Protein AF-0000000075406406 (afdb_homodimer)

Solvent-accessible surface area (backbone atoms only — not comparable to full-atom values): 13829 Å² total; per-residue (Å²): 134,84,78,75,77,76,77,76,77,74,75,74,74,76,72,73,69,65,69,69,81,56,80,65,72,59,46,71,68,60,50,51,50,39,24,74,71,51,33,40,34,39,40,37,30,26,48,95,87,34,67,65,28,59,56,27,42,64,43,52,52,47,49,46,69,74,33,80,69,44,43,75,36,48,38,48,58,82,82,41,51,69,60,30,58,77,68,70,52,88,56,62,33,26,35,39,26,27,54,18,83,42,75,61,25,37,37,27,61,61,49,50,50,68,30,55,55,47,52,77,104,134,82,79,76,76,76,75,76,76,75,75,74,74,76,74,71,68,66,70,68,81,56,80,67,73,57,46,70,68,61,51,50,50,40,24,74,70,53,34,41,34,38,38,37,29,25,47,97,87,35,66,64,27,58,54,28,43,63,41,51,51,48,50,46,70,75,33,81,69,44,42,76,36,49,39,48,57,83,81,40,51,71,60,30,58,76,68,70,53,88,56,61,33,26,36,40,26,25,54,18,84,42,74,60,25,37,37,28,61,61,49,49,50,67,30,54,55,47,51,76,105

Organism: Magnetospirillum gryphiswaldense (strain DSM 6361 / JCM 21280 / NBRC 15271 / MSR-1) (NCBI:txid431944)

InterPro domains:
  IPR013766 Thioredoxin domain [PF00085] (26-120)
  IPR013766 Thioredoxin domain [PS51352] (17-121)
  IPR017937 Thioredoxin, conserved site [PS00194] (42-60)
  IPR036249 Thioredoxin-like superfamily [SSF52833] (27-118)

Structure (mmCIF, N/CA/C/O backbone):
data_AF-0000000075406406-model_v1
#
loop_
_entity.id
_entity.type
_entity.pdbx_description
1 polymer 'Thioredoxin (H-type,TRX-H)'
#
loop_
_atom_site.group_PDB
_atom_site.id
_atom_site.type_symbol
_atom_site.label_atom_id
_atom_site.label_alt_id
_atom_site.label_comp_id
_atom_site.label_asym_id
_atom_site.label_entity_id
_atom_site.label_seq_id
_atom_site.pdbx_PDB_ins_code
_atom_site.Cartn_x
_atom_site.Cartn_y
_atom_site.Cartn_z
_atom_site.occupancy
_atom_site.B_iso_or_equiv
_atom_site.auth_seq_id
_atom_site.auth_comp_id
_atom_site.auth_asym_id
_atom_site.auth_atom_id
_atom_site.pdbx_PDB_model_num
ATOM 1 N N . MET A 1 1 ? -24.688 57.469 54.844 1 39.84 1 MET A N 1
ATOM 2 C CA . MET A 1 1 ? -25.203 56.5 53.906 1 39.84 1 MET A CA 1
ATOM 3 C C . MET A 1 1 ? -24.328 56.375 52.656 1 39.84 1 MET A C 1
ATOM 5 O O . MET A 1 1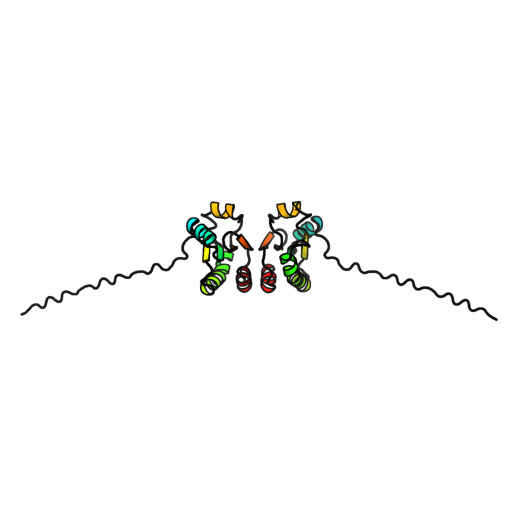 ? -24.438 57.188 51.75 1 39.84 1 MET A O 1
ATOM 9 N N . ASN A 1 2 ? -22.984 56.156 52.906 1 50.88 2 ASN A N 1
ATOM 10 C CA . ASN A 1 2 ? -21.938 55.969 51.906 1 50.88 2 ASN A CA 1
ATOM 11 C C . ASN A 1 2 ? -22.266 54.812 50.969 1 50.88 2 ASN A C 1
ATOM 13 O O . ASN A 1 2 ? -22.438 53.656 51.406 1 50.88 2 ASN A O 1
ATOM 17 N N . LYS A 1 3 ? -23 55.094 49.875 1 51.56 3 LYS A N 1
ATOM 18 C CA . LYS A 1 3 ? -23.266 54.188 48.75 1 51.56 3 LYS A CA 1
ATOM 19 C C . LYS A 1 3 ? -21.953 53.625 48.188 1 51.56 3 LYS A C 1
ATOM 21 O O . LYS A 1 3 ? -21.125 54.375 47.688 1 51.56 3 LYS A O 1
ATOM 26 N N . ILE A 1 4 ? -21.391 52.562 48.812 1 52.88 4 ILE A N 1
ATOM 27 C CA . ILE A 1 4 ? -20.344 51.75 48.219 1 52.88 4 ILE A CA 1
ATOM 28 C C . ILE A 1 4 ? -20.797 51.188 46.875 1 52.88 4 ILE A C 1
ATOM 30 O O . ILE A 1 4 ? -21.797 50.469 46.812 1 52.88 4 ILE A O 1
ATOM 34 N N . LEU A 1 5 ? -20.734 52 45.812 1 48.25 5 LEU A N 1
ATOM 35 C CA . LEU A 1 5 ? -20.938 51.5 44.469 1 48.25 5 LEU A CA 1
ATOM 36 C C . LEU A 1 5 ? -20 50.312 44.188 1 48.25 5 LEU A C 1
ATOM 38 O O . LEU A 1 5 ? -18.766 50.469 44.25 1 48.25 5 LEU A O 1
ATOM 42 N N . ILE A 1 6 ? -20.391 49.094 44.594 1 49.84 6 ILE A N 1
ATOM 43 C CA . ILE A 1 6 ? -19.719 47.844 44.219 1 49.84 6 ILE A CA 1
ATOM 44 C C . ILE A 1 6 ? -19.656 47.719 42.688 1 49.84 6 ILE A C 1
ATOM 46 O O . ILE A 1 6 ? -20.688 47.656 42.031 1 49.84 6 ILE A O 1
ATOM 50 N N . ALA A 1 7 ? -18.703 48.438 42 1 51.97 7 ALA A N 1
ATOM 51 C CA . ALA A 1 7 ? -18.484 48.188 40.594 1 51.97 7 ALA A CA 1
ATOM 52 C C . ALA A 1 7 ? -18.141 46.688 40.375 1 51.97 7 ALA A C 1
ATOM 54 O O . ALA A 1 7 ? -17.203 46.188 40.969 1 51.97 7 ALA A O 1
ATOM 55 N N . ALA A 1 8 ? -19.172 45.812 40.219 1 49.44 8 ALA A N 1
ATOM 56 C CA . ALA A 1 8 ? -18.969 44.438 39.781 1 49.44 8 ALA A CA 1
ATOM 57 C C . ALA A 1 8 ? -18.156 44.375 38.5 1 49.44 8 ALA A C 1
ATOM 59 O O . ALA A 1 8 ? -18.562 44.906 37.469 1 49.44 8 ALA A O 1
ATOM 60 N N . ALA A 1 9 ? -16.797 44.469 38.594 1 51.56 9 ALA A N 1
ATOM 61 C CA . ALA A 1 9 ? -15.953 44.156 37.438 1 51.56 9 ALA A CA 1
ATOM 62 C C . ALA A 1 9 ? -16.312 42.812 36.844 1 51.56 9 ALA A C 1
ATOM 64 O O . ALA A 1 9 ? -16.297 41.812 37.531 1 51.56 9 ALA A O 1
ATOM 65 N N . THR A 1 10 ? -17.266 42.781 35.844 1 52.34 10 THR A N 1
ATOM 66 C CA . THR A 1 10 ? -17.5 41.594 35.062 1 52.34 10 THR A CA 1
ATOM 67 C C . THR A 1 10 ? -16.203 41.094 34.406 1 52.34 10 THR A C 1
ATOM 69 O O . THR A 1 10 ? -15.531 41.844 33.688 1 52.34 10 THR A O 1
ATOM 72 N N . CYS A 1 11 ? -15.383 40.406 35.125 1 50.84 11 CYS A N 1
ATOM 73 C CA . CYS A 1 11 ? -14.266 39.688 34.5 1 50.84 11 CYS A CA 1
ATOM 74 C C . CYS A 1 11 ? -14.719 38.969 33.25 1 50.84 11 CYS A C 1
ATOM 76 O O . CYS A 1 11 ? -15.523 38.031 33.344 1 50.84 11 CYS A O 1
ATOM 78 N N . ALA A 1 12 ? -14.969 39.719 32.125 1 48.94 12 ALA A N 1
ATOM 79 C CA . ALA A 1 12 ? -15.156 39 30.875 1 48.94 12 ALA A CA 1
ATOM 80 C C . ALA A 1 12 ? -14.086 37.938 30.672 1 48.94 12 ALA A C 1
ATOM 82 O O . ALA A 1 12 ? -12.891 38.25 30.625 1 48.94 12 ALA A O 1
ATOM 83 N N . GLY A 1 13 ? -14.211 36.75 31.328 1 46.28 13 GLY A N 1
ATOM 84 C CA . GLY A 1 13 ? -13.359 35.625 31 1 46.28 13 GLY A CA 1
ATOM 85 C C . GLY A 1 13 ? -13.133 35.469 29.5 1 46.28 13 GLY A C 1
ATOM 86 O O . GLY A 1 13 ? -14.086 35.344 28.734 1 46.28 13 GLY A O 1
ATOM 87 N N . LEU A 1 14 ? -12.156 36.156 28.969 1 48.62 14 LEU A N 1
ATOM 88 C CA . LEU A 1 14 ? -11.734 35.781 27.609 1 48.62 14 LEU A CA 1
ATOM 89 C C . LEU A 1 14 ? -11.461 34.312 27.5 1 48.62 14 LEU A C 1
ATOM 91 O O . LEU A 1 14 ? -10.531 33.781 28.125 1 48.62 14 LEU A O 1
ATOM 95 N N . VAL A 1 15 ? -12.484 33.5 27.375 1 45.75 15 VAL A N 1
ATOM 96 C CA . VAL A 1 15 ? -12.266 32.125 26.938 1 45.75 15 VAL A CA 1
ATOM 97 C C . VAL A 1 15 ? -11.367 32.094 25.703 1 45.75 15 VAL A C 1
ATOM 99 O O . VAL A 1 15 ? -11.75 32.594 24.641 1 45.75 15 VAL A O 1
ATOM 102 N N . PHE A 1 16 ? -10.133 32.312 25.859 1 42.66 16 PHE A N 1
ATOM 103 C CA . PHE A 1 16 ? -9.25 31.906 24.781 1 42.66 16 PHE A CA 1
ATOM 104 C C . PHE A 1 16 ? -9.594 30.5 24.297 1 42.66 16 PHE A C 1
ATOM 106 O O . PHE A 1 16 ? -9.383 29.516 25.031 1 42.66 16 PHE A O 1
ATOM 113 N N . SER A 1 17 ? -10.695 30.281 23.688 1 39.72 17 SER A N 1
ATOM 114 C CA . SER A 1 17 ? -10.805 29 23 1 39.72 17 SER A CA 1
ATOM 115 C C . SER A 1 17 ? -9.484 28.594 22.359 1 39.72 17 SER A C 1
ATOM 117 O O . SER A 1 17 ? -9.008 29.25 21.422 1 39.72 17 SER A O 1
ATOM 119 N N . LEU A 1 18 ? -8.539 28.172 23.047 1 44.59 18 LEU A N 1
ATOM 120 C CA . LEU A 1 18 ? -7.484 27.484 22.312 1 44.59 18 LEU A CA 1
ATOM 121 C C . LEU A 1 18 ? -8.039 26.781 21.078 1 44.59 18 LEU A C 1
ATOM 123 O O . LEU A 1 18 ? -9.016 26.031 21.172 1 44.59 18 LEU A O 1
ATOM 127 N N . PRO A 1 19 ? -7.898 27.375 19.969 1 41.88 19 PRO A N 1
ATOM 128 C CA . PRO A 1 19 ? -8.352 26.609 18.797 1 41.88 19 PRO A CA 1
ATOM 129 C C . PRO A 1 19 ? -8.086 25.109 18.953 1 41.88 19 PRO A C 1
ATOM 131 O O . PRO A 1 19 ? -7.012 24.703 19.422 1 41.88 19 PRO A O 1
ATOM 134 N N . ALA A 1 20 ? -8.922 24.344 19.469 1 41.56 20 ALA A N 1
ATOM 135 C CA . ALA A 1 20 ? -8.758 22.906 19.281 1 41.56 20 ALA A CA 1
ATOM 136 C C . ALA A 1 20 ? -7.844 22.625 18.094 1 41.56 20 ALA A C 1
ATOM 138 O O . ALA A 1 20 ? -7.988 23.219 17.031 1 41.56 20 ALA A O 1
ATOM 139 N N . LEU A 1 21 ? -6.574 22.516 18.234 1 41.38 21 LEU A N 1
ATOM 140 C CA . LEU A 1 21 ? -5.645 22.172 17.172 1 41.38 21 LEU A CA 1
ATOM 141 C C . LEU A 1 21 ? -6.328 21.297 16.125 1 41.38 21 LEU A C 1
ATOM 143 O O . LEU A 1 21 ? -6.492 20.094 16.312 1 41.38 21 LEU A O 1
ATOM 147 N N . ALA A 1 22 ? -7.473 21.641 15.609 1 43.94 22 ALA A N 1
ATOM 148 C CA . ALA A 1 22 ? -8.102 21.016 14.445 1 43.94 22 ALA A CA 1
ATOM 149 C C . ALA A 1 22 ? -7.055 20.422 13.516 1 43.94 22 ALA A C 1
ATOM 151 O O . ALA A 1 22 ? -5.922 20.891 13.453 1 43.94 22 ALA A O 1
ATOM 152 N N . ALA A 1 23 ? -6.988 19.141 13.352 1 51.81 23 ALA A N 1
ATOM 153 C CA . ALA A 1 23 ? -6.176 18.547 12.289 1 51.81 23 ALA A CA 1
ATOM 154 C C . ALA A 1 23 ? -6.004 19.516 11.125 1 51.81 23 ALA A C 1
ATOM 156 O O . ALA A 1 23 ? -6.98 20.094 10.641 1 51.81 23 ALA A O 1
ATOM 157 N N . GLU A 1 24 ? -5.125 20.547 11.305 1 56.97 24 GLU A N 1
ATOM 158 C CA . GLU A 1 24 ? -4.863 21.5 10.234 1 56.97 24 GLU A CA 1
ATOM 159 C C . GLU A 1 24 ? -5.059 20.859 8.867 1 56.97 24 GLU A C 1
ATOM 161 O O . GLU A 1 24 ? -4.594 19.75 8.625 1 56.97 24 GLU A O 1
ATOM 166 N N . ALA A 1 25 ? -6.07 21.328 8.07 1 68.25 25 ALA A N 1
ATOM 167 C CA . ALA A 1 25 ? -6.316 20.984 6.676 1 68.25 25 ALA A CA 1
ATOM 168 C C . ALA A 1 25 ? -5.012 20.922 5.887 1 68.25 25 ALA A C 1
ATOM 170 O O . ALA A 1 25 ? -4.086 21.703 6.145 1 68.25 25 ALA A O 1
ATOM 171 N N . PHE A 1 26 ? -4.848 20.016 5.168 1 84.56 26 PHE A N 1
ATOM 172 C CA . PHE A 1 26 ? -3.701 19.875 4.277 1 84.56 26 PHE A CA 1
ATOM 173 C C . PHE A 1 26 ? -3.543 21.109 3.402 1 84.56 26 PHE A C 1
ATOM 175 O O . PHE A 1 26 ? -4.504 21.562 2.771 1 84.56 26 PHE A O 1
ATOM 182 N N . THR A 1 27 ? -2.377 21.719 3.441 1 89.56 27 THR A N 1
ATOM 183 C CA . THR A 1 27 ? -2.021 22.719 2.436 1 89.56 27 THR A CA 1
ATOM 184 C C . THR A 1 27 ? -0.781 22.281 1.66 1 89.56 27 THR A C 1
ATOM 186 O O . THR A 1 27 ? 0.168 21.75 2.242 1 89.56 27 THR A O 1
ATOM 189 N N . LYS A 1 28 ? -0.861 22.578 0.433 1 92.25 28 LYS A N 1
ATOM 190 C CA . LYS A 1 28 ? 0.263 22.234 -0.433 1 92.25 28 LYS A CA 1
ATOM 191 C C . LYS A 1 28 ? 1.542 22.922 0.025 1 92.25 28 LYS A C 1
ATOM 193 O O . LYS A 1 28 ? 2.627 22.344 -0.032 1 92.25 28 LYS A O 1
ATOM 198 N N . ALA A 1 29 ? 1.428 24.141 0.457 1 93.38 29 ALA A N 1
ATOM 199 C CA . ALA A 1 29 ? 2.582 24.906 0.915 1 93.38 29 ALA A CA 1
ATOM 200 C C . ALA A 1 29 ? 3.244 24.234 2.117 1 93.38 29 ALA A C 1
ATOM 202 O O . ALA A 1 29 ? 4.469 24.125 2.174 1 93.38 29 ALA A O 1
ATOM 203 N N . ALA A 1 30 ? 2.434 23.828 3.1 1 94.81 30 ALA A N 1
ATOM 204 C CA . ALA A 1 30 ? 2.971 23.172 4.285 1 94.81 30 ALA A CA 1
ATOM 205 C C . ALA A 1 30 ? 3.635 21.844 3.922 1 94.81 30 ALA A C 1
ATOM 207 O O . ALA A 1 30 ? 4.688 21.5 4.469 1 94.81 30 ALA A O 1
ATOM 208 N N . PHE A 1 31 ? 3.053 21.156 3.037 1 96.69 31 PHE A N 1
ATOM 209 C CA . PHE A 1 31 ? 3.596 19.891 2.568 1 96.69 31 PHE A CA 1
ATOM 210 C C . PHE A 1 31 ? 4.941 20.094 1.881 1 96.69 31 PHE A C 1
ATOM 212 O O . PHE A 1 31 ? 5.918 19.422 2.201 1 96.69 31 PHE A O 1
ATOM 219 N N . MET A 1 32 ? 4.996 21 1.019 1 96.06 32 MET A N 1
ATOM 220 C CA . MET A 1 32 ? 6.23 21.312 0.295 1 96.06 32 MET A CA 1
ATOM 221 C C . MET A 1 32 ? 7.328 21.75 1.255 1 96.06 32 MET A C 1
ATOM 223 O O . MET A 1 32 ? 8.492 21.375 1.089 1 96.06 32 MET A O 1
ATOM 227 N N . GLN A 1 33 ? 6.992 22.547 2.16 1 97.12 33 GLN A N 1
ATOM 228 C CA . GLN A 1 33 ? 7.965 23 3.152 1 97.12 33 GLN A CA 1
ATOM 229 C C . GLN A 1 33 ? 8.531 21.812 3.941 1 97.12 33 GLN A C 1
ATOM 231 O O . GLN A 1 33 ? 9.734 21.766 4.207 1 97.12 33 GLN A O 1
ATOM 236 N N . ALA A 1 34 ? 7.621 20.953 4.348 1 97.38 34 ALA A N 1
ATOM 237 C CA . ALA A 1 34 ? 8.062 19.766 5.078 1 97.38 34 ALA A CA 1
ATOM 238 C C . ALA A 1 34 ? 9.008 18.922 4.234 1 97.38 34 ALA A C 1
ATOM 240 O O . ALA A 1 34 ? 10.008 18.391 4.738 1 97.38 34 ALA A O 1
ATOM 241 N N . GLN A 1 35 ? 8.664 18.766 2.971 1 97.69 35 GLN A N 1
ATOM 242 C CA . GLN A 1 35 ? 9.531 18.016 2.066 1 97.69 35 GLN A CA 1
ATOM 243 C C . GLN A 1 35 ? 10.906 18.656 1.956 1 97.69 35 GLN A C 1
ATOM 245 O O . GLN A 1 35 ? 11.93 17.969 2.033 1 97.69 35 GLN A O 1
ATOM 250 N N . GLU A 1 36 ? 10.938 19.938 1.785 1 97.81 36 GLU A N 1
ATOM 251 C CA . GLU A 1 36 ? 12.18 20.672 1.636 1 97.81 36 GLU A CA 1
ATOM 252 C C . GLU A 1 36 ? 13.039 20.578 2.893 1 97.81 36 GLU A C 1
ATOM 254 O O . GLU A 1 36 ? 14.273 20.547 2.809 1 97.81 36 GLU A O 1
ATOM 259 N N . ALA A 1 37 ? 12.406 20.5 3.98 1 97.94 37 ALA A N 1
ATOM 260 C CA . ALA A 1 37 ? 13.102 20.406 5.258 1 97.94 37 ALA A CA 1
ATOM 261 C C . ALA A 1 37 ? 13.641 18.984 5.488 1 97.94 37 ALA A C 1
ATOM 263 O O . ALA A 1 37 ? 14.359 18.75 6.461 1 97.94 37 ALA A O 1
ATOM 264 N N . GLY A 1 38 ? 13.242 18.016 4.672 1 97.81 38 GLY A N 1
ATOM 265 C CA . GLY A 1 38 ? 13.695 16.656 4.832 1 97.81 38 GLY A CA 1
ATOM 266 C C . GLY A 1 38 ? 12.93 15.891 5.902 1 97.81 38 GLY A C 1
ATOM 267 O O . GLY A 1 38 ? 13.414 14.883 6.422 1 97.81 38 GLY A O 1
ATOM 268 N N . SER A 1 39 ? 11.727 16.312 6.199 1 97.75 39 SER A N 1
ATOM 269 C CA . SER A 1 39 ? 10.953 15.734 7.297 1 97.75 39 SER A CA 1
ATOM 270 C C . SER A 1 39 ? 10.43 14.352 6.938 1 97.75 39 SER A C 1
ATOM 272 O O . SER A 1 39 ? 10.297 14.016 5.758 1 97.75 39 SER A O 1
ATOM 274 N N . LYS A 1 40 ? 10.25 13.57 8.016 1 98.12 40 LYS A N 1
ATOM 275 C CA . LYS A 1 40 ? 9.406 12.391 7.859 1 98.12 40 LYS A CA 1
ATOM 276 C C . LYS A 1 40 ? 7.93 12.773 7.805 1 98.12 40 LYS A C 1
ATOM 278 O O . LYS A 1 40 ? 7.43 13.469 8.695 1 98.12 40 LYS A O 1
ATOM 283 N N . ILE A 1 41 ? 7.258 12.312 6.703 1 98.19 41 ILE A N 1
ATOM 284 C CA . ILE A 1 41 ? 5.895 12.766 6.449 1 98.19 41 ILE A CA 1
ATOM 285 C C . ILE A 1 41 ? 4.973 11.562 6.273 1 98.19 41 ILE A C 1
ATOM 287 O O . ILE A 1 41 ? 5.332 10.586 5.609 1 98.19 41 ILE A O 1
ATOM 291 N N . LEU A 1 42 ? 3.871 11.578 6.875 1 98.25 42 LEU A N 1
ATOM 292 C CA . LEU A 1 42 ? 2.766 10.664 6.605 1 98.25 42 LEU A CA 1
ATOM 293 C C . LEU A 1 42 ? 1.562 11.414 6.047 1 98.25 42 LEU A C 1
ATOM 295 O O . LEU A 1 42 ? 1.043 12.328 6.691 1 98.25 42 LEU A O 1
ATOM 299 N N . LEU A 1 43 ? 1.172 11.023 4.816 1 98.19 43 LEU A N 1
ATOM 300 C CA . LEU A 1 43 ? -0.059 11.539 4.227 1 98.19 43 LEU A CA 1
ATOM 301 C C . LEU A 1 43 ? -1.203 10.547 4.406 1 98.19 43 LEU A C 1
ATOM 303 O O . LEU A 1 43 ? -1.057 9.359 4.098 1 98.19 43 LEU A O 1
ATOM 307 N N . HIS A 1 44 ? -2.258 11 4.91 1 98.25 44 HIS A N 1
ATOM 308 C CA . HIS A 1 44 ? -3.488 10.227 5.047 1 98.25 44 HIS A CA 1
ATOM 309 C C . HIS A 1 44 ? -4.586 10.781 4.145 1 98.25 44 HIS A C 1
ATOM 311 O O . HIS A 1 44 ? -5.172 11.828 4.441 1 98.25 44 HIS A O 1
ATOM 317 N N . VAL A 1 45 ? -4.852 10.094 3.033 1 98.25 45 VAL A N 1
ATOM 318 C CA . VAL A 1 45 ? -5.957 10.477 2.154 1 98.25 45 VAL A CA 1
ATOM 319 C C . VAL A 1 45 ? -7.273 9.969 2.734 1 98.25 45 VAL A C 1
ATOM 321 O O . VAL A 1 45 ? -7.484 8.758 2.861 1 98.25 45 VAL A O 1
ATOM 324 N N . HIS A 1 46 ? -8.164 10.898 3.029 1 96.75 46 HIS A N 1
ATOM 325 C CA . HIS A 1 46 ? -9.352 10.555 3.799 1 96.75 46 HIS A CA 1
ATOM 326 C C . HIS A 1 46 ? -10.578 11.289 3.27 1 96.75 46 HIS A C 1
ATOM 328 O O . HIS A 1 46 ? -10.453 12.227 2.477 1 96.75 46 HIS A O 1
ATOM 334 N N . ALA A 1 47 ? -11.68 10.734 3.668 1 96.81 47 ALA A N 1
ATOM 335 C CA . ALA A 1 47 ? -12.969 11.367 3.445 1 96.81 47 ALA A CA 1
ATOM 336 C C . ALA A 1 47 ? -13.914 11.125 4.617 1 96.81 47 ALA A C 1
ATOM 338 O O . ALA A 1 47 ? -13.852 10.078 5.27 1 96.81 47 ALA A O 1
ATOM 339 N N . PRO A 1 48 ? -14.828 12.117 4.918 1 94.94 48 PRO A N 1
ATOM 340 C CA . PRO A 1 48 ? -15.727 11.953 6.062 1 94.94 48 PRO A CA 1
ATOM 341 C C . PRO A 1 48 ? -16.688 10.773 5.898 1 94.94 48 PRO A C 1
ATOM 343 O O . PRO A 1 48 ? -17.125 10.195 6.891 1 94.94 48 PRO A O 1
ATOM 346 N N . TRP A 1 49 ? -16.984 10.344 4.727 1 96.56 49 TRP A N 1
ATOM 347 C CA . TRP A 1 49 ? -17.984 9.32 4.457 1 96.56 49 TRP A CA 1
ATOM 348 C C . TRP A 1 49 ? -17.344 7.953 4.27 1 96.56 49 TRP A C 1
ATOM 350 O O . TRP A 1 49 ? -18.016 6.984 3.902 1 96.56 49 TRP A O 1
ATOM 360 N N . CYS A 1 50 ? -16.156 7.875 4.52 1 96.94 50 CYS A N 1
ATOM 361 C CA . CYS A 1 50 ? -15.422 6.648 4.219 1 96.94 50 CYS A CA 1
ATOM 362 C C . CYS A 1 50 ? -15.211 5.816 5.477 1 96.94 50 CYS A C 1
ATOM 364 O O . CYS A 1 50 ? -14.398 6.172 6.332 1 96.94 50 CYS A O 1
ATOM 366 N N . PRO A 1 51 ? -15.789 4.695 5.66 1 97.56 51 PRO A N 1
ATOM 367 C CA . PRO A 1 51 ? -15.672 3.881 6.871 1 97.56 51 PRO A CA 1
ATOM 368 C C . PRO A 1 51 ? -14.25 3.367 7.098 1 97.56 51 PRO A C 1
ATOM 370 O O . PRO A 1 51 ? -13.781 3.316 8.234 1 97.56 51 PRO A O 1
ATOM 373 N N . THR A 1 52 ? -13.609 2.938 5.973 1 97.62 52 THR A N 1
ATOM 374 C CA . THR A 1 52 ? -12.227 2.473 6.09 1 97.62 52 THR A CA 1
ATOM 375 C C . THR A 1 52 ? -11.32 3.598 6.57 1 97.62 52 THR A C 1
ATOM 377 O O . THR A 1 52 ? -10.398 3.367 7.363 1 97.62 52 THR A O 1
ATOM 380 N N . CYS A 1 53 ? -11.461 4.785 6.109 1 97.88 53 CYS A N 1
ATOM 381 C CA . CYS A 1 53 ? -10.711 5.941 6.586 1 97.88 53 CYS A CA 1
ATOM 382 C C . CYS A 1 53 ? -10.883 6.121 8.086 1 97.88 53 CYS A C 1
ATOM 384 O O . CYS A 1 53 ? -9.906 6.359 8.805 1 97.88 53 CYS A O 1
ATOM 386 N N . LYS A 1 54 ? -12.133 6.027 8.445 1 97.56 54 LYS A N 1
ATOM 387 C CA . LYS A 1 54 ? -12.438 6.168 9.859 1 97.56 54 LYS A CA 1
ATOM 388 C C . LYS A 1 54 ? -11.703 5.117 10.688 1 97.56 54 LYS A C 1
ATOM 390 O O . LYS A 1 54 ? -11.203 5.41 11.781 1 97.56 54 LYS A O 1
ATOM 395 N N . ALA A 1 55 ? -11.641 3.941 10.195 1 97.69 55 ALA A N 1
ATOM 396 C CA . ALA A 1 55 ? -10.969 2.84 10.883 1 97.69 55 ALA A CA 1
ATOM 397 C C . ALA A 1 55 ? -9.461 3.066 10.938 1 97.69 55 ALA A C 1
ATOM 399 O O . ALA A 1 55 ? -8.781 2.58 11.844 1 97.69 55 ALA A O 1
ATOM 400 N N . GLN A 1 56 ? -8.898 3.768 10.008 1 98 56 GLN A N 1
ATOM 401 C CA . GLN A 1 56 ? -7.469 4.043 9.945 1 98 56 GLN A CA 1
ATOM 402 C C . GLN A 1 56 ? -7.078 5.133 10.938 1 98 56 GLN A C 1
ATOM 404 O O . GLN A 1 56 ? -5.953 5.145 11.445 1 98 56 GLN A O 1
ATOM 409 N N . GLU A 1 57 ? -7.941 5.98 11.242 1 97 57 GLU A N 1
ATOM 410 C CA . GLU A 1 57 ? -7.617 7.242 11.906 1 97 57 GLU A CA 1
ATOM 411 C C . GLU A 1 57 ? -7.035 7 13.297 1 97 57 GLU A C 1
ATOM 413 O O . GLU A 1 57 ? -6.051 7.641 13.68 1 97 57 GLU A O 1
ATOM 418 N N . PRO A 1 58 ? -7.598 6.094 14.117 1 97.44 58 PRO A N 1
ATOM 419 C CA . PRO A 1 58 ? -6.98 5.875 15.43 1 97.44 58 PRO A CA 1
ATOM 420 C C . PRO A 1 58 ? -5.512 5.473 15.328 1 97.44 58 PRO A C 1
ATOM 422 O O . PRO A 1 58 ? -4.688 5.926 16.125 1 97.44 58 PRO A O 1
ATOM 425 N N . GLY A 1 59 ? -5.191 4.625 14.398 1 97.12 59 GLY A N 1
ATOM 426 C CA . GLY A 1 59 ? -3.805 4.246 14.188 1 97.12 59 GLY A CA 1
ATOM 427 C C . GLY A 1 59 ? -2.934 5.402 13.742 1 97.12 59 GLY A C 1
ATOM 428 O O . GLY A 1 59 ? -1.806 5.555 14.219 1 97.12 59 GLY A O 1
ATOM 429 N N . VAL A 1 60 ? -3.449 6.215 12.883 1 97.25 60 VAL A N 1
ATOM 430 C CA . VAL A 1 60 ? -2.729 7.387 12.391 1 97.25 60 VAL A CA 1
ATOM 431 C C . VAL A 1 60 ? -2.475 8.359 13.547 1 97.25 60 VAL A C 1
ATOM 433 O O . VAL A 1 60 ? -1.361 8.859 13.703 1 97.25 60 VAL A O 1
ATOM 436 N N . ALA A 1 61 ? -3.516 8.539 14.32 1 96.12 61 ALA A N 1
ATOM 437 C CA . ALA A 1 61 ? -3.41 9.438 15.461 1 96.12 61 ALA A CA 1
ATOM 438 C C . ALA A 1 61 ? -2.367 8.938 16.453 1 96.12 61 ALA A C 1
ATOM 440 O O . ALA A 1 61 ? -1.61 9.727 17.031 1 96.12 61 ALA A O 1
ATOM 441 N N . MET A 1 62 ? -2.369 7.699 16.641 1 96.69 62 MET A N 1
ATOM 442 C CA . MET A 1 62 ? -1.396 7.102 17.547 1 96.69 62 MET A CA 1
ATOM 443 C C . MET A 1 62 ? 0.027 7.316 17.047 1 96.69 62 MET A C 1
ATOM 445 O O . MET A 1 62 ? 0.921 7.652 17.828 1 96.69 62 MET A O 1
ATOM 449 N N . LEU A 1 63 ? 0.245 7.109 15.773 1 96.5 63 LEU A N 1
ATOM 450 C CA . LEU A 1 63 ? 1.562 7.34 15.188 1 96.5 63 LEU A CA 1
ATOM 451 C C . LEU A 1 63 ? 1.995 8.789 15.375 1 96.5 63 LEU A C 1
ATOM 453 O O . LEU A 1 63 ? 3.15 9.055 15.703 1 96.5 63 LEU A O 1
ATOM 457 N N . GLU A 1 64 ? 1.093 9.633 15.109 1 94.75 64 GLU A N 1
ATOM 458 C CA . GLU A 1 64 ? 1.352 11.062 15.25 1 94.75 64 GLU A CA 1
ATOM 459 C C . GLU A 1 64 ? 1.743 11.414 16.688 1 94.75 64 GLU A C 1
ATOM 461 O O . GLU A 1 64 ? 2.682 12.18 16.906 1 94.75 64 GLU A O 1
ATOM 466 N N . ARG A 1 65 ? 1.079 10.852 17.578 1 95 65 ARG A N 1
ATOM 467 C CA . ARG A 1 65 ? 1.335 11.109 19 1 95 65 ARG A CA 1
ATOM 468 C C . ARG A 1 65 ? 2.674 10.516 19.422 1 95 65 ARG A C 1
ATOM 470 O O . ARG A 1 65 ? 3.43 11.148 20.172 1 95 65 ARG A O 1
ATOM 477 N N . ASP A 1 66 ? 2.982 9.414 18.938 1 94.88 66 ASP A N 1
ATOM 478 C CA . ASP A 1 66 ? 4.125 8.641 19.406 1 94.88 66 ASP A CA 1
ATOM 479 C C . ASP A 1 66 ? 5.422 9.125 18.766 1 94.88 66 ASP A C 1
ATOM 481 O O . ASP A 1 66 ? 6.508 8.875 19.297 1 94.88 66 ASP A O 1
ATOM 485 N N . ASP A 1 67 ? 5.383 9.711 17.625 1 95 67 ASP A N 1
ATOM 486 C CA . ASP A 1 67 ? 6.562 10.211 16.906 1 95 67 ASP A CA 1
ATOM 487 C C . ASP A 1 67 ? 6.434 11.703 16.625 1 95 67 ASP A C 1
ATOM 489 O O . ASP A 1 67 ? 5.961 12.094 15.547 1 95 67 ASP A O 1
ATOM 493 N N . PRO A 1 68 ? 6.965 12.5 17.453 1 92.25 68 PRO A N 1
ATOM 494 C CA . PRO A 1 68 ? 6.836 13.953 17.281 1 92.25 68 PRO A CA 1
ATOM 495 C C . PRO A 1 68 ? 7.539 14.461 16.031 1 92.25 68 PRO A C 1
ATOM 497 O O . PRO A 1 68 ? 7.273 15.578 15.578 1 92.25 68 PRO A O 1
ATOM 500 N N . MET A 1 69 ? 8.398 13.695 15.461 1 94.94 69 MET A N 1
ATOM 501 C CA . MET A 1 69 ? 9.125 14.117 14.266 1 94.94 69 MET A CA 1
ATOM 502 C C . MET A 1 69 ? 8.344 13.766 13 1 94.94 69 MET A C 1
ATOM 504 O O . MET A 1 69 ? 8.68 14.211 11.906 1 94.94 69 MET A O 1
ATOM 508 N N . LEU A 1 70 ? 7.391 13.031 13.188 1 96.88 70 LEU A N 1
ATOM 509 C CA . LEU A 1 70 ? 6.531 12.656 12.07 1 96.88 70 LEU A CA 1
ATOM 510 C C . LEU A 1 70 ? 5.5 13.75 11.789 1 96.88 70 LEU A C 1
ATOM 512 O O . LEU A 1 70 ? 4.699 14.086 12.664 1 96.88 70 LEU A O 1
ATOM 516 N N . LYS A 1 71 ? 5.535 14.281 10.633 1 96.81 71 LYS A N 1
ATOM 517 C CA . LYS A 1 71 ? 4.508 15.227 10.203 1 96.81 71 LYS A CA 1
ATOM 518 C C . LYS A 1 71 ? 3.357 14.5 9.508 1 96.81 71 LYS A C 1
ATOM 520 O O . LYS A 1 71 ? 3.562 13.836 8.492 1 96.81 71 LYS A O 1
ATOM 525 N N . VAL A 1 72 ? 2.227 14.695 10.062 1 97.25 72 VAL A N 1
ATOM 526 C CA . VAL A 1 72 ? 1.062 14.016 9.516 1 97.25 72 VAL A CA 1
ATOM 527 C C . VAL A 1 72 ? 0.146 15.023 8.828 1 97.25 72 VAL A C 1
ATOM 529 O O . VAL A 1 72 ? -0.193 16.062 9.406 1 97.25 72 VAL A O 1
ATOM 532 N N . PHE A 1 73 ? -0.179 14.727 7.578 1 97.12 73 PHE A N 1
ATOM 533 C CA . PHE A 1 73 ? -1.137 15.516 6.816 1 97.12 73 PHE A CA 1
ATOM 534 C C . PHE A 1 73 ? -2.352 14.68 6.434 1 97.12 73 PHE A C 1
ATOM 536 O O . PHE A 1 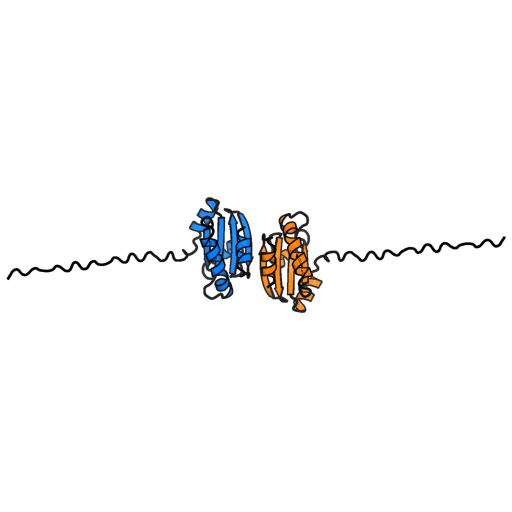73 ? -2.215 13.516 6.059 1 97.12 73 PHE A O 1
ATOM 543 N N . ARG A 1 74 ? -3.461 15.25 6.57 1 96.5 74 ARG A N 1
ATOM 544 C CA . ARG A 1 74 ? -4.703 14.641 6.105 1 96.5 74 ARG A CA 1
ATOM 545 C C . ARG A 1 74 ? -5.211 15.336 4.84 1 96.5 74 ARG A C 1
ATOM 547 O O . ARG A 1 74 ? -5.535 16.516 4.863 1 96.5 74 ARG A O 1
ATOM 554 N N . VAL A 1 75 ? -5.25 14.594 3.801 1 97 75 VAL A N 1
ATOM 555 C CA . VAL A 1 75 ? -5.676 15.102 2.5 1 97 75 VAL A CA 1
ATOM 556 C C . VAL A 1 75 ? -7.121 14.695 2.234 1 97 75 VAL A C 1
ATOM 558 O O . VAL A 1 75 ? -7.477 13.516 2.348 1 97 75 VAL A O 1
ATOM 561 N N . ASP A 1 76 ? -7.926 15.672 1.829 1 96.25 76 ASP A N 1
ATOM 562 C CA . ASP A 1 76 ? -9.328 15.383 1.561 1 96.25 76 ASP A CA 1
ATOM 563 C C . ASP A 1 76 ? -9.516 14.812 0.157 1 96.25 76 ASP A C 1
ATOM 565 O O . ASP A 1 76 ? -9.141 15.438 -0.832 1 96.25 76 ASP A O 1
ATOM 569 N N . PHE A 1 77 ? -10.086 13.672 0.138 1 97.38 77 PHE A N 1
ATOM 570 C CA . PHE A 1 77 ? -10.242 12.938 -1.111 1 97.38 77 PHE A CA 1
ATOM 571 C C . PHE A 1 77 ? -11.172 13.68 -2.062 1 97.38 77 PHE A C 1
ATOM 573 O O . PHE A 1 77 ? -11 13.617 -3.283 1 97.38 77 PHE A O 1
ATOM 580 N N . ASP A 1 78 ? -12.094 14.445 -1.584 1 96.62 78 ASP A N 1
ATOM 581 C CA . ASP A 1 78 ? -13.148 15.031 -2.402 1 96.62 78 ASP A CA 1
ATOM 582 C C . ASP A 1 78 ? -12.727 16.406 -2.939 1 96.62 78 ASP A C 1
ATOM 584 O O . ASP A 1 78 ? -13.008 16.734 -4.09 1 96.62 78 ASP A O 1
ATOM 588 N N . SER A 1 79 ? -12.016 17.156 -2.236 1 95.38 79 SER A N 1
ATOM 589 C CA . SER A 1 79 ? -11.852 18.562 -2.58 1 95.38 79 SER A CA 1
ATOM 590 C C . SER A 1 79 ? -10.43 18.859 -3.049 1 95.38 79 SER A C 1
ATOM 592 O O . SER A 1 79 ? -10.156 19.922 -3.598 1 95.38 79 SER A O 1
ATOM 594 N N . GLN A 1 80 ? -9.508 17.922 -2.82 1 95.38 80 GLN A N 1
ATOM 595 C CA . GLN A 1 80 ? -8.117 18.203 -3.168 1 95.38 80 GLN A CA 1
ATOM 596 C C . GLN A 1 80 ? -7.641 17.266 -4.277 1 95.38 80 GLN A C 1
ATOM 598 O O . GLN A 1 80 ? -6.602 16.625 -4.148 1 95.38 80 GLN A O 1
ATOM 603 N N . LYS A 1 81 ? -8.32 17.344 -5.383 1 95.56 81 LYS A N 1
ATOM 604 C CA . LYS A 1 81 ? -8.117 16.422 -6.492 1 95.56 81 LYS A CA 1
ATOM 605 C C . LYS A 1 81 ? -6.77 16.656 -7.172 1 95.56 81 LYS A C 1
ATOM 607 O O . LYS A 1 81 ? -6.152 15.727 -7.695 1 95.56 81 LYS A O 1
ATOM 612 N N . ASP A 1 82 ? -6.367 17.859 -7.195 1 94.94 82 ASP A N 1
ATOM 613 C CA . ASP A 1 82 ? -5.082 18.188 -7.809 1 94.94 82 ASP A CA 1
ATOM 614 C C . ASP A 1 82 ? -3.936 17.484 -7.09 1 94.94 82 ASP A C 1
ATOM 616 O O . ASP A 1 82 ? -3.027 16.953 -7.734 1 94.94 82 ASP A O 1
ATOM 620 N N . VAL A 1 83 ? -3.967 17.422 -5.797 1 95 83 VAL A N 1
ATOM 621 C CA . VAL A 1 83 ? -2.957 16.75 -4.988 1 95 83 VAL A CA 1
ATOM 622 C C . VAL A 1 83 ? -3.002 15.25 -5.246 1 95 83 VAL A C 1
ATOM 624 O O . VAL A 1 83 ? -1.96 14.609 -5.395 1 95 83 VAL A O 1
ATOM 627 N N . LEU A 1 84 ? -4.168 14.727 -5.336 1 96.81 84 LEU A N 1
ATOM 628 C CA . LEU A 1 84 ? -4.344 13.297 -5.566 1 96.81 84 LEU A CA 1
ATOM 629 C C . LEU A 1 84 ? -3.74 12.875 -6.902 1 96.81 84 LEU A C 1
ATOM 631 O O . LEU A 1 84 ? -3.064 11.852 -6.992 1 96.81 84 LEU A O 1
ATOM 635 N N . ARG A 1 85 ? -3.996 13.672 -7.871 1 96.25 85 ARG A N 1
ATOM 636 C CA . ARG A 1 85 ? -3.451 13.383 -9.195 1 96.25 85 ARG A CA 1
ATOM 637 C C . ARG A 1 85 ? -1.927 13.383 -9.172 1 96.25 85 ARG A C 1
ATOM 639 O O . ARG A 1 85 ? -1.293 12.484 -9.734 1 96.25 85 ARG A O 1
ATOM 646 N N . GLU A 1 86 ? -1.349 14.336 -8.516 1 95.5 86 GLU A N 1
ATOM 647 C CA . GLU A 1 86 ? 0.103 14.461 -8.422 1 95.5 86 GLU A CA 1
ATOM 648 C C . GLU A 1 86 ? 0.711 13.258 -7.707 1 95.5 86 GLU A C 1
ATOM 650 O O . GLU A 1 86 ? 1.791 12.789 -8.07 1 95.5 86 GLU A O 1
ATOM 655 N N . LEU A 1 87 ? 0.002 12.766 -6.785 1 96.25 87 LEU A N 1
ATOM 656 C CA . LEU A 1 87 ? 0.518 11.68 -5.961 1 96.25 87 LEU A CA 1
ATOM 657 C C . LEU A 1 87 ? 0.072 10.328 -6.504 1 96.25 87 LEU A C 1
ATOM 659 O O . LEU A 1 87 ? 0.328 9.289 -5.887 1 96.25 87 LEU A O 1
ATOM 663 N N . LYS A 1 88 ? -0.71 10.328 -7.602 1 95.88 88 LYS A N 1
ATOM 664 C CA . LYS A 1 88 ? -1.203 9.117 -8.25 1 95.88 88 LYS A CA 1
ATOM 665 C C . LYS A 1 88 ? -2.059 8.289 -7.293 1 95.88 88 LYS A C 1
ATOM 667 O O . LYS A 1 88 ? -1.862 7.082 -7.16 1 95.88 88 LYS A O 1
ATOM 672 N N . VAL A 1 89 ? -2.922 9.016 -6.613 1 97.31 89 VAL A N 1
ATOM 673 C CA . VAL A 1 89 ? -3.865 8.391 -5.691 1 97.31 89 VAL A CA 1
ATOM 674 C C . VAL A 1 89 ? -5.227 8.234 -6.367 1 97.31 89 VAL A C 1
ATOM 676 O O . VAL A 1 89 ? -5.77 9.203 -6.906 1 97.31 89 VAL A O 1
ATOM 679 N N . SER A 1 90 ? -5.766 7.035 -6.293 1 95.38 90 SER A N 1
ATOM 680 C CA . SER A 1 90 ? -7.062 6.801 -6.918 1 95.38 90 SER A CA 1
ATOM 681 C C . SER A 1 90 ? -8.086 6.309 -5.902 1 95.38 90 SER A C 1
ATOM 683 O O . SER A 1 90 ? -9.242 6.059 -6.25 1 95.38 90 SER A O 1
ATOM 685 N N . ALA A 1 91 ? -7.703 6.137 -4.715 1 96.5 91 ALA A N 1
ATOM 686 C CA . ALA A 1 91 ? -8.625 5.621 -3.703 1 96.5 91 ALA A CA 1
ATOM 687 C C . ALA A 1 91 ? -8.43 6.332 -2.369 1 96.5 91 ALA A C 1
ATOM 689 O O . ALA A 1 91 ? -7.301 6.656 -1.988 1 96.5 91 ALA A O 1
ATOM 690 N N . GLN A 1 92 ? -9.562 6.512 -1.738 1 96.69 92 GLN A N 1
ATOM 691 C CA . GLN A 1 92 ? -9.461 6.949 -0.35 1 96.69 92 GLN A CA 1
ATOM 692 C C . GLN A 1 92 ? -8.75 5.906 0.507 1 96.69 92 GLN A C 1
ATOM 694 O O . GLN A 1 92 ? -8.344 4.855 0.006 1 96.69 92 GLN A O 1
ATOM 699 N N . SER A 1 93 ? -8.508 6.16 1.747 1 98.12 93 SER A N 1
ATOM 700 C CA . SER A 1 93 ? -7.852 5.246 2.678 1 98.12 93 SER A CA 1
ATOM 701 C C . SER A 1 93 ? -6.43 4.93 2.232 1 98.12 93 SER A C 1
ATOM 703 O O . SER A 1 93 ? -5.93 3.828 2.475 1 98.12 93 SER A O 1
ATOM 705 N N . THR A 1 94 ? -5.828 5.754 1.432 1 98.62 94 THR A N 1
ATOM 706 C CA . THR A 1 94 ? -4.434 5.629 1.027 1 98.62 94 THR A CA 1
ATOM 707 C C . THR A 1 94 ? -3.523 6.387 1.989 1 98.62 94 THR A C 1
ATOM 709 O O . THR A 1 94 ? -3.797 7.535 2.336 1 98.62 94 THR A O 1
ATOM 712 N N . LEU A 1 95 ? -2.516 5.727 2.443 1 98.62 95 LEU A N 1
ATOM 713 C CA . LEU A 1 95 ? -1.461 6.312 3.264 1 98.62 95 LEU A CA 1
ATOM 714 C C . LEU A 1 95 ? -0.126 6.297 2.525 1 98.62 95 LEU A C 1
ATOM 716 O O . LEU A 1 95 ? 0.247 5.285 1.929 1 98.62 95 LEU A O 1
ATOM 720 N N . ILE A 1 96 ? 0.571 7.383 2.562 1 98.56 96 ILE A N 1
ATOM 721 C CA . ILE A 1 96 ? 1.854 7.508 1.88 1 98.56 96 ILE A CA 1
ATOM 722 C C . ILE A 1 96 ? 2.9 8.062 2.844 1 98.56 96 ILE A C 1
ATOM 724 O O . ILE A 1 96 ? 2.635 9.023 3.57 1 98.56 96 ILE A O 1
ATOM 728 N N . VAL A 1 97 ? 4.059 7.516 2.836 1 98.62 97 VAL A N 1
ATOM 729 C CA . VAL A 1 97 ? 5.148 7.996 3.68 1 98.62 97 VAL A CA 1
ATOM 730 C C . VAL A 1 97 ? 6.27 8.555 2.805 1 98.62 97 VAL A C 1
ATOM 732 O O . VAL A 1 97 ? 6.633 7.953 1.79 1 98.62 97 VAL A O 1
ATOM 735 N N . PHE A 1 98 ? 6.758 9.695 3.211 1 98.31 98 PHE A N 1
ATOM 736 C CA . PHE A 1 98 ? 7.902 10.336 2.572 1 98.31 98 PHE A CA 1
ATOM 737 C C . PHE A 1 98 ? 9.023 10.562 3.576 1 98.31 98 PHE A C 1
ATOM 739 O O . PHE A 1 98 ? 8.773 10.758 4.766 1 98.31 98 PHE A O 1
ATOM 746 N N . LYS A 1 99 ? 10.172 10.523 3.119 1 98.06 99 LYS A N 1
ATOM 747 C CA . LYS A 1 99 ? 11.336 11.18 3.705 1 98.06 99 LYS A CA 1
ATOM 748 C C . LYS A 1 99 ? 11.828 12.32 2.82 1 98.06 99 LYS A C 1
ATOM 750 O O . LYS A 1 99 ? 12.492 12.094 1.809 1 98.06 99 LYS A O 1
ATOM 755 N N . GLY A 1 100 ? 11.492 13.508 3.291 1 97.81 100 GLY A N 1
ATOM 756 C CA . GLY A 1 100 ? 11.633 14.617 2.367 1 97.81 100 GLY A CA 1
ATOM 757 C C . GLY A 1 100 ? 10.812 14.461 1.104 1 97.81 100 GLY A C 1
ATOM 758 O O . GLY A 1 100 ? 9.609 14.188 1.17 1 97.81 100 GLY A O 1
ATOM 759 N N . LYS A 1 101 ? 11.492 14.516 -0.014 1 97.81 101 LYS A N 1
ATOM 760 C CA . LYS A 1 101 ? 10.781 14.453 -1.287 1 97.81 101 LYS A CA 1
ATOM 761 C C . LYS A 1 101 ? 10.664 13.016 -1.78 1 97.81 101 LYS A C 1
ATOM 763 O O . LYS A 1 101 ? 9.977 12.742 -2.766 1 97.81 101 LYS A O 1
ATOM 768 N N . MET A 1 102 ? 11.273 12.078 -1.069 1 97.5 102 MET A N 1
ATOM 769 C CA . MET A 1 102 ? 11.32 10.688 -1.516 1 97.5 102 MET A CA 1
ATOM 770 C C . MET A 1 102 ? 10.195 9.875 -0.881 1 97.5 102 MET A C 1
ATOM 772 O O . MET A 1 102 ? 10.109 9.781 0.344 1 97.5 102 MET A O 1
ATOM 776 N N . GLU A 1 103 ? 9.367 9.328 -1.725 1 98.06 103 GLU A N 1
ATOM 777 C CA . GLU A 1 103 ? 8.391 8.367 -1.209 1 98.06 103 GLU A CA 1
ATOM 778 C C . GLU A 1 103 ? 9.055 7.062 -0.797 1 98.06 103 GLU A C 1
ATOM 780 O O . GLU A 1 103 ? 9.828 6.48 -1.569 1 98.06 103 GLU A O 1
ATOM 785 N N . THR A 1 104 ? 8.734 6.617 0.429 1 97.06 104 THR A N 1
ATOM 786 C CA . THR A 1 104 ? 9.383 5.406 0.914 1 97.06 104 THR A CA 1
ATOM 787 C C . THR A 1 104 ? 8.414 4.23 0.914 1 97.06 104 THR A C 1
ATOM 789 O O . THR A 1 104 ? 8.812 3.082 0.734 1 97.06 104 THR A O 1
ATOM 792 N N . SER A 1 105 ? 7.141 4.457 1.13 1 97.94 105 SER A N 1
ATOM 793 C CA . SER A 1 105 ? 6.133 3.404 1.205 1 97.94 105 SER A CA 1
ATOM 794 C C . SER A 1 105 ? 4.727 3.973 1.046 1 97.94 105 SER A C 1
ATOM 796 O O . SER A 1 105 ? 4.52 5.18 1.2 1 97.94 105 SER A O 1
ATOM 798 N N . ARG A 1 106 ? 3.801 3.121 0.714 1 98 106 ARG A N 1
ATOM 799 C CA . ARG A 1 106 ? 2.389 3.486 0.667 1 98 106 ARG A CA 1
ATOM 800 C C . ARG A 1 106 ? 1.499 2.26 0.842 1 98 106 ARG A C 1
ATOM 802 O O . ARG A 1 106 ? 1.944 1.129 0.636 1 98 106 ARG A O 1
ATOM 809 N N . MET A 1 107 ? 0.321 2.467 1.263 1 97.88 107 MET A N 1
ATOM 810 C CA . MET A 1 107 ? -0.654 1.386 1.379 1 97.88 107 MET A CA 1
ATOM 811 C C . MET A 1 107 ? -2.074 1.916 1.222 1 97.88 107 MET A C 1
ATOM 813 O O . MET A 1 107 ? -2.357 3.062 1.571 1 97.88 107 MET A O 1
ATOM 817 N N . THR A 1 108 ? -2.918 1.119 0.754 1 98 108 THR A N 1
ATOM 818 C CA . THR A 1 108 ? -4.332 1.411 0.546 1 98 108 THR A CA 1
ATOM 819 C C . THR A 1 108 ? -5.203 0.284 1.095 1 98 108 THR A C 1
ATOM 821 O O . THR A 1 108 ? -4.934 -0.893 0.849 1 98 108 THR A O 1
ATOM 824 N N . GLY A 1 109 ? -6.23 0.621 1.892 1 97.19 109 GLY A N 1
ATOM 825 C CA . GLY A 1 109 ? -7.227 -0.351 2.309 1 97.19 109 GLY A CA 1
ATOM 826 C C . GLY A 1 109 ? -6.797 -1.164 3.518 1 97.19 109 GLY A C 1
ATOM 827 O O . GLY A 1 109 ? -7.445 -2.152 3.867 1 97.19 109 GLY A O 1
ATOM 828 N N . VAL A 1 110 ? -5.723 -0.764 4.152 1 96.94 110 VAL A N 1
ATOM 829 C CA . VAL A 1 110 ? -5.223 -1.465 5.328 1 96.94 110 VAL A CA 1
ATOM 830 C C . VAL A 1 110 ? -5.523 -0.647 6.582 1 96.94 110 VAL A C 1
ATOM 832 O O . VAL A 1 110 ? -5.215 0.545 6.641 1 96.94 110 VAL A O 1
ATOM 835 N N . THR A 1 111 ? -6.074 -1.341 7.59 1 96.75 111 THR A N 1
ATOM 836 C CA . THR A 1 111 ? -6.547 -0.575 8.734 1 96.75 111 THR A CA 1
ATOM 837 C C . THR A 1 111 ? -5.867 -1.045 10.016 1 96.75 111 THR A C 1
ATOM 839 O O . THR A 1 111 ? -5.949 -0.379 11.055 1 96.75 111 THR A O 1
ATOM 842 N N . GLU A 1 112 ? -5.164 -2.127 9.984 1 95.81 112 GLU A N 1
ATOM 843 C CA . GLU A 1 112 ? -4.578 -2.703 11.195 1 95.81 112 GLU A CA 1
ATOM 844 C C . GLU A 1 112 ? -3.494 -1.796 11.773 1 95.81 112 GLU A C 1
ATOM 846 O O . GLU A 1 112 ? -2.549 -1.429 11.07 1 95.81 112 GLU A O 1
ATOM 851 N N . PRO A 1 113 ? -3.537 -1.602 13.07 1 94.81 113 PRO A N 1
ATOM 852 C CA . PRO A 1 113 ? -2.602 -0.649 13.672 1 94.81 113 PRO A CA 1
ATOM 853 C C . PRO A 1 113 ? -1.143 -1.067 13.508 1 94.81 113 PRO A C 1
ATOM 855 O O . PRO A 1 113 ? -0.28 -0.224 13.25 1 94.81 113 PRO A O 1
ATOM 858 N N . MET A 1 114 ? -0.86 -2.264 13.664 1 92.88 114 MET A N 1
ATOM 859 C CA . MET A 1 114 ? 0.522 -2.717 13.539 1 92.88 114 MET A CA 1
ATOM 860 C C . MET A 1 114 ? 1.028 -2.537 12.109 1 92.88 114 MET A C 1
ATOM 862 O O . MET A 1 114 ? 2.207 -2.25 11.898 1 92.88 114 MET A O 1
ATOM 866 N N . ALA A 1 115 ? 0.174 -2.746 11.195 1 96.06 115 ALA A N 1
ATOM 867 C CA . ALA A 1 115 ? 0.541 -2.52 9.797 1 96.06 115 ALA A CA 1
ATOM 868 C C . ALA A 1 115 ? 0.801 -1.039 9.531 1 96.06 115 ALA A C 1
ATOM 870 O O . ALA A 1 115 ? 1.738 -0.686 8.812 1 96.06 115 ALA A O 1
ATOM 871 N N . LEU A 1 116 ? -0.05 -0.22 10.125 1 96.88 116 LEU A N 1
ATOM 872 C CA . LEU A 1 116 ? 0.168 1.216 9.984 1 96.88 116 LEU A CA 1
ATOM 873 C C . LEU A 1 116 ? 1.514 1.62 10.578 1 96.88 116 LEU A C 1
ATOM 875 O O . LEU A 1 116 ? 2.234 2.434 10 1 96.88 116 LEU A O 1
ATOM 879 N N . ALA A 1 117 ? 1.809 1.046 11.703 1 95.69 117 ALA A N 1
ATOM 880 C CA . ALA A 1 117 ? 3.086 1.34 12.352 1 95.69 117 ALA A CA 1
ATOM 881 C C . ALA A 1 117 ? 4.254 0.904 11.469 1 95.69 117 ALA A C 1
ATOM 883 O O . ALA A 1 117 ? 5.277 1.592 11.398 1 95.69 117 ALA A O 1
ATOM 884 N N . ALA A 1 118 ? 4.113 -0.201 10.812 1 95.06 118 ALA A N 1
ATOM 885 C CA . ALA A 1 118 ? 5.164 -0.73 9.945 1 95.06 118 ALA A CA 1
ATOM 886 C C . ALA A 1 118 ? 5.383 0.168 8.734 1 95.06 118 ALA A C 1
ATOM 888 O O . ALA A 1 118 ? 6.48 0.203 8.164 1 95.06 118 ALA A O 1
ATOM 889 N N . LEU A 1 119 ? 4.371 0.847 8.305 1 95.06 119 LEU A N 1
ATOM 890 C CA . LEU A 1 119 ? 4.426 1.742 7.156 1 95.06 119 LEU A CA 1
ATOM 891 C C . LEU A 1 119 ? 5.43 2.865 7.387 1 95.06 119 LEU A C 1
ATOM 893 O O . LEU A 1 119 ? 6.086 3.322 6.445 1 95.06 119 LEU A O 1
ATOM 897 N N . VAL A 1 120 ? 5.543 3.328 8.641 1 93.31 120 VAL A N 1
ATOM 898 C CA . VAL A 1 120 ? 6.352 4.512 8.914 1 93.31 120 VAL A CA 1
ATOM 899 C C . VAL A 1 120 ? 7.73 4.094 9.414 1 93.31 120 VAL A C 1
ATOM 901 O O . VAL A 1 120 ? 8.5 4.922 9.906 1 93.31 120 VAL A O 1
ATOM 904 N N . LYS A 1 121 ? 8.133 2.854 9.445 1 82.56 121 LYS A N 1
ATOM 905 C CA . LYS A 1 121 ? 9.445 2.416 9.898 1 82.56 121 LYS A CA 1
ATOM 906 C C . LYS A 1 121 ? 10.453 2.4 8.75 1 82.56 121 LYS A C 1
ATOM 908 O O . LYS A 1 121 ? 10.078 2.199 7.598 1 82.56 121 LYS A O 1
ATOM 913 N N . MET B 1 1 ? 30.609 -76.312 -13.812 1 40.38 1 MET B N 1
ATOM 914 C CA . MET B 1 1 ? 30.906 -74.938 -13.453 1 40.38 1 MET B CA 1
ATOM 915 C C . MET B 1 1 ? 29.844 -74 -14.031 1 40.38 1 MET B C 1
ATOM 917 O O . MET B 1 1 ? 29.812 -73.75 -15.234 1 40.38 1 MET B O 1
ATOM 921 N N . ASN B 1 2 ? 28.578 -74.125 -13.523 1 50.84 2 ASN B N 1
ATOM 922 C CA . ASN B 1 2 ? 27.375 -73.312 -13.828 1 50.84 2 ASN B CA 1
ATOM 923 C C . ASN B 1 2 ? 27.609 -71.875 -13.602 1 50.84 2 ASN B C 1
ATOM 925 O O . ASN B 1 2 ? 27.922 -71.438 -12.492 1 50.84 2 ASN B O 1
ATOM 929 N N . LYS B 1 3 ? 28.125 -71.125 -14.633 1 51.06 3 LYS B N 1
ATOM 930 C CA . LYS B 1 3 ? 28.266 -69.688 -14.688 1 51.06 3 LYS B CA 1
ATOM 931 C C . LYS B 1 3 ? 26.922 -69 -14.414 1 51.06 3 LYS B C 1
ATOM 933 O O . LYS B 1 3 ? 25.969 -69.188 -15.156 1 51.06 3 LYS B O 1
ATOM 938 N N . ILE B 1 4 ? 26.547 -68.812 -13.125 1 53.31 4 ILE B N 1
ATOM 939 C CA . ILE B 1 4 ? 25.469 -67.938 -12.695 1 53.31 4 ILE B CA 1
ATOM 940 C C . ILE B 1 4 ? 25.703 -66.5 -13.211 1 53.31 4 ILE B C 1
ATOM 942 O O . ILE B 1 4 ? 26.703 -65.875 -12.867 1 53.31 4 ILE B O 1
ATOM 946 N N . LEU B 1 5 ? 25.375 -66.25 -14.484 1 48.62 5 LEU B N 1
ATOM 947 C CA . LEU B 1 5 ? 25.359 -64.875 -15 1 48.62 5 LEU B CA 1
ATOM 948 C C . LEU B 1 5 ? 24.453 -64 -14.148 1 48.62 5 LEU B C 1
ATOM 950 O O . LEU B 1 5 ? 23.266 -64.25 -14.031 1 48.62 5 LEU B O 1
ATOM 954 N N . ILE B 1 6 ? 24.984 -63.469 -13.039 1 50.53 6 ILE B N 1
ATOM 955 C CA . ILE B 1 6 ? 24.312 -62.469 -12.211 1 50.53 6 ILE B CA 1
ATOM 956 C C . ILE B 1 6 ? 23.984 -61.25 -13.055 1 50.53 6 ILE B C 1
ATOM 958 O O . ILE B 1 6 ? 24.891 -60.594 -13.586 1 50.53 6 ILE B O 1
ATOM 962 N N . ALA B 1 7 ? 22.859 -61.25 -13.836 1 52.06 7 ALA B N 1
ATOM 963 C CA . ALA B 1 7 ? 22.359 -60.031 -14.484 1 52.06 7 ALA B CA 1
ATOM 964 C C . ALA B 1 7 ? 22.109 -58.906 -13.469 1 52.06 7 ALA B C 1
ATOM 966 O O . ALA B 1 7 ? 21.344 -59.094 -12.516 1 52.06 7 ALA B O 1
ATOM 967 N N . ALA B 1 8 ? 23.141 -58.094 -13.109 1 49.88 8 ALA B N 1
ATOM 968 C CA . ALA B 1 8 ? 22.969 -56.906 -12.297 1 49.88 8 ALA B CA 1
ATOM 969 C C . ALA B 1 8 ? 21.938 -55.969 -12.906 1 49.88 8 ALA B C 1
ATOM 971 O O . ALA B 1 8 ? 22.094 -55.5 -14.031 1 49.88 8 ALA B O 1
ATOM 972 N N . ALA B 1 9 ? 20.625 -56.219 -12.68 1 51.69 9 ALA B N 1
ATOM 973 C CA . ALA B 1 9 ? 19.594 -55.25 -13.031 1 51.69 9 ALA B CA 1
ATOM 974 C C . ALA B 1 9 ? 19.906 -53.875 -12.461 1 51.69 9 ALA B C 1
ATOM 976 O O . ALA B 1 9 ? 20.109 -53.75 -11.25 1 51.69 9 ALA B O 1
ATOM 977 N N . THR B 1 10 ? 20.688 -53.031 -13.219 1 52.72 10 THR B N 1
ATOM 978 C CA . THR B 1 10 ? 20.859 -51.625 -12.867 1 52.72 10 THR B CA 1
ATOM 979 C C . THR B 1 10 ? 19.5 -50.938 -12.695 1 52.72 10 THR B C 1
ATOM 981 O O . THR B 1 10 ? 18.656 -51 -13.594 1 52.72 10 THR B O 1
ATOM 984 N N . CYS B 1 11 ? 18.891 -51.062 -11.547 1 51.81 11 CYS B N 1
ATOM 985 C CA . CYS B 1 11 ? 17.734 -50.25 -11.227 1 51.81 11 CYS B CA 1
ATOM 986 C C . CYS B 1 11 ? 18 -48.781 -11.539 1 51.81 11 CYS B C 1
ATOM 988 O O . CYS B 1 11 ? 18.859 -48.156 -10.922 1 51.81 11 CYS B O 1
ATOM 990 N N . ALA B 1 12 ? 17.969 -48.406 -12.844 1 49.72 12 ALA B N 1
ATOM 991 C CA . ALA B 1 12 ? 17.969 -46.969 -13.156 1 49.72 12 ALA B CA 1
ATOM 992 C C . ALA B 1 12 ? 16.969 -46.219 -12.297 1 49.72 12 ALA B C 1
ATOM 994 O O . ALA B 1 12 ? 15.766 -46.5 -12.344 1 49.72 12 ALA B O 1
ATOM 995 N N . GLY B 1 13 ? 17.297 -45.938 -11.023 1 46.59 13 GLY B N 1
ATOM 996 C CA . GLY B 1 13 ? 16.484 -45.031 -10.211 1 46.59 13 GLY B CA 1
ATOM 997 C C . GLY B 1 13 ? 15.984 -43.812 -10.984 1 46.59 13 GLY B C 1
ATOM 998 O O . GLY B 1 13 ? 16.781 -43.062 -11.531 1 46.59 13 GLY B O 1
ATOM 999 N N . LEU B 1 14 ? 14.867 -43.938 -11.656 1 49.47 14 LEU B N 1
ATOM 1000 C CA . LEU B 1 14 ? 14.227 -42.75 -12.172 1 49.47 14 LEU B CA 1
ATOM 1001 C C . LEU B 1 14 ? 14.039 -41.719 -11.062 1 49.47 14 LEU B C 1
ATOM 1003 O O . LEU B 1 14 ? 13.281 -41.938 -10.117 1 49.47 14 LEU B O 1
ATOM 1007 N N . VAL B 1 15 ? 15.07 -40.969 -10.719 1 45.94 15 VAL B N 1
ATOM 1008 C CA . VAL B 1 15 ? 14.867 -39.781 -9.898 1 45.94 15 VAL B CA 1
ATOM 1009 C C . VAL B 1 15 ? 13.75 -38.938 -10.5 1 45.94 15 VAL B C 1
ATOM 1011 O O . VAL B 1 15 ? 13.898 -38.375 -11.594 1 45.94 15 VAL B O 1
ATOM 1014 N N . PHE B 1 16 ? 12.555 -39.312 -10.336 1 44.03 16 PHE B N 1
ATOM 1015 C CA . PHE B 1 16 ? 11.5 -38.312 -10.555 1 44.03 16 PHE B CA 1
ATOM 1016 C C . PHE B 1 16 ? 11.836 -37 -9.859 1 44.03 16 PHE B C 1
ATOM 1018 O O . PHE B 1 16 ? 11.836 -36.938 -8.625 1 44.03 16 PHE B O 1
ATOM 1025 N N . SER B 1 17 ? 12.781 -36.281 -10.312 1 39.72 17 SER B N 1
ATOM 1026 C CA . SER B 1 17 ? 12.859 -34.906 -9.789 1 39.72 17 SER B CA 1
ATOM 1027 C C . SER B 1 17 ? 11.469 -34.281 -9.641 1 39.72 17 SER B C 1
ATOM 1029 O O . SER B 1 17 ? 10.773 -34.062 -10.633 1 39.72 17 SER B O 1
ATOM 1031 N N . LEU B 1 18 ? 10.719 -34.625 -8.703 1 44.19 18 LEU B N 1
ATOM 1032 C CA . LEU B 1 18 ? 9.586 -33.719 -8.453 1 44.19 18 LEU B CA 1
ATOM 1033 C C . LEU B 1 18 ? 9.938 -32.281 -8.82 1 44.19 18 LEU B C 1
ATOM 1035 O O . LEU B 1 18 ? 10.977 -31.766 -8.383 1 44.19 18 LEU B O 1
ATOM 1039 N N . PRO B 1 19 ? 9.523 -31.859 -9.953 1 41.47 19 PRO B N 1
ATOM 1040 C CA . PRO B 1 19 ? 9.781 -30.422 -10.18 1 41.47 19 PRO B CA 1
ATOM 1041 C C . PRO B 1 19 ? 9.664 -29.594 -8.898 1 41.47 19 PRO B C 1
ATOM 1043 O O . PRO B 1 19 ? 8.758 -29.828 -8.094 1 41.47 19 PRO B O 1
ATOM 1046 N N . ALA B 1 20 ? 10.656 -29.375 -8.156 1 41.03 20 ALA B N 1
ATOM 1047 C CA . ALA B 1 20 ? 10.555 -28.297 -7.16 1 41.03 20 ALA B CA 1
ATOM 1048 C C . ALA B 1 20 ? 9.43 -27.328 -7.516 1 41.03 20 ALA B C 1
ATOM 1050 O O . ALA B 1 20 ? 9.281 -26.938 -8.672 1 41.03 20 ALA B O 1
ATOM 1051 N N . LEU B 1 21 ? 8.227 -27.5 -7.082 1 40.91 21 LEU B N 1
ATOM 1052 C CA . LEU B 1 21 ? 7.129 -26.562 -7.301 1 40.91 21 LEU B CA 1
ATOM 1053 C C . LEU B 1 21 ? 7.656 -25.141 -7.484 1 40.91 21 LEU B C 1
ATOM 1055 O O . LEU B 1 21 ? 8.008 -24.469 -6.508 1 40.91 21 LEU B O 1
ATOM 1059 N N . ALA B 1 22 ? 8.602 -24.875 -8.32 1 43.81 22 ALA B N 1
ATOM 1060 C CA . ALA B 1 22 ? 9.023 -23.547 -8.742 1 43.81 22 ALA B CA 1
ATOM 1061 C C . ALA B 1 22 ? 7.879 -22.547 -8.641 1 43.81 22 ALA B C 1
ATOM 1063 O O . ALA B 1 22 ? 6.707 -22.906 -8.773 1 43.81 22 ALA B O 1
ATOM 1064 N N . ALA B 1 23 ? 7.91 -21.594 -7.773 1 51.59 23 ALA B N 1
ATOM 1065 C CA . ALA B 1 23 ? 6.965 -20.484 -7.824 1 51.59 23 ALA B CA 1
ATOM 1066 C C . ALA B 1 23 ? 6.457 -20.266 -9.25 1 51.59 23 ALA B C 1
ATOM 1068 O O . ALA B 1 23 ? 7.246 -20.188 -10.195 1 51.59 23 ALA B O 1
ATOM 1069 N N . GLU B 1 24 ? 5.535 -21.156 -9.703 1 56.59 24 GLU B N 1
ATOM 1070 C CA . GLU B 1 24 ? 4.973 -20.984 -11.047 1 56.59 24 GLU B CA 1
ATOM 1071 C C . GLU B 1 24 ? 4.957 -19.516 -11.461 1 56.59 24 GLU B C 1
ATOM 1073 O O . GLU B 1 24 ? 4.551 -18.656 -10.68 1 56.59 24 GLU B O 1
ATOM 1078 N N . ALA B 1 25 ? 5.73 -19.141 -12.516 1 68.31 25 ALA B N 1
ATOM 1079 C CA . ALA B 1 25 ? 5.719 -17.844 -13.188 1 68.31 25 ALA B CA 1
ATOM 1080 C C . ALA B 1 25 ? 4.293 -17.328 -13.352 1 68.31 25 ALA B C 1
ATOM 1082 O O . ALA B 1 25 ? 3.363 -18.109 -13.57 1 68.31 25 ALA B O 1
ATOM 1083 N N . PHE B 1 26 ? 4.074 -16.188 -13.07 1 84.31 26 PHE B N 1
ATOM 1084 C CA . PHE B 1 26 ? 2.789 -15.523 -13.273 1 84.31 26 PHE B CA 1
ATOM 1085 C C . PHE B 1 26 ? 2.328 -15.664 -14.719 1 84.31 26 PHE B C 1
ATOM 1087 O O . PHE B 1 26 ? 3.086 -15.383 -15.648 1 84.31 26 PHE B O 1
ATOM 1094 N N . THR B 1 27 ? 1.154 -16.203 -14.93 1 89.5 27 THR B N 1
ATOM 1095 C CA . THR B 1 27 ? 0.504 -16.125 -16.234 1 89.5 27 THR B CA 1
ATOM 1096 C C . THR B 1 27 ? -0.822 -15.375 -16.125 1 89.5 27 THR B C 1
ATOM 1098 O O . THR B 1 27 ? -1.576 -15.57 -15.172 1 89.5 27 THR B O 1
ATOM 1101 N N . LYS B 1 28 ? -1.018 -14.617 -17.109 1 92.19 28 LYS B N 1
ATOM 1102 C CA . LYS B 1 28 ? -2.254 -13.844 -17.156 1 92.19 28 LYS B CA 1
ATOM 1103 C C . LYS B 1 28 ? -3.477 -14.758 -17.141 1 92.19 28 LYS B C 1
ATOM 1105 O O . LYS B 1 28 ? -4.488 -14.438 -16.516 1 92.19 28 LYS B O 1
ATOM 1110 N N . ALA B 1 29 ? -3.41 -15.852 -17.828 1 93.38 29 ALA B N 1
ATOM 1111 C CA . ALA B 1 29 ? -4.516 -16.797 -17.891 1 93.38 29 ALA B 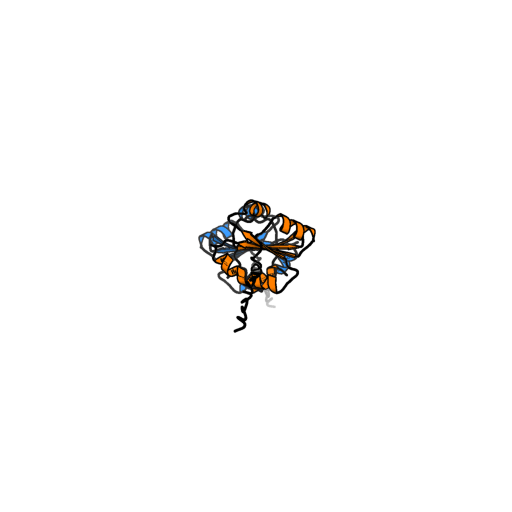CA 1
ATOM 1112 C C . ALA B 1 29 ? -4.855 -17.344 -16.516 1 93.38 29 ALA B C 1
ATOM 1114 O O . ALA B 1 29 ? -6.027 -17.438 -16.141 1 93.38 29 ALA B O 1
ATOM 1115 N N . ALA B 1 30 ? -3.826 -17.766 -15.75 1 94.81 30 ALA B N 1
ATOM 1116 C CA . ALA B 1 30 ? -4.047 -18.297 -14.414 1 94.81 30 ALA B CA 1
ATOM 1117 C C . ALA B 1 30 ? -4.641 -17.234 -13.492 1 94.81 30 ALA B C 1
ATOM 1119 O O . ALA B 1 30 ? -5.527 -17.531 -12.68 1 94.81 30 ALA B O 1
ATOM 1120 N N . PHE B 1 31 ? -4.184 -16.078 -13.633 1 96.69 31 PHE B N 1
ATOM 1121 C CA . PHE B 1 31 ? -4.684 -14.953 -12.844 1 96.69 31 PHE B CA 1
ATOM 1122 C C . PHE B 1 31 ? -6.152 -14.688 -13.148 1 96.69 31 PHE B C 1
ATOM 1124 O O . PHE B 1 31 ? -6.977 -14.586 -12.234 1 96.69 31 PHE B O 1
ATOM 1131 N N . MET B 1 32 ? -6.473 -14.617 -14.367 1 96 32 MET B N 1
ATOM 1132 C CA . MET B 1 32 ? -7.848 -14.375 -14.789 1 96 32 MET B CA 1
ATOM 1133 C C . MET B 1 32 ? -8.773 -15.492 -14.312 1 96 32 MET B C 1
ATOM 1135 O O . MET B 1 32 ? -9.898 -15.227 -13.891 1 96 32 MET B O 1
ATOM 1139 N N . GLN B 1 33 ? -8.344 -16.656 -14.43 1 97.06 33 GLN B N 1
ATOM 1140 C CA . GLN B 1 33 ? -9.141 -17.797 -13.969 1 97.06 33 GLN B CA 1
ATOM 1141 C C . GLN B 1 33 ? -9.414 -17.688 -12.469 1 97.06 33 GLN B C 1
ATOM 1143 O O . GLN B 1 33 ? -10.523 -17.969 -12.016 1 97.06 33 GLN B O 1
ATOM 1148 N N . ALA B 1 34 ? -8.352 -17.375 -11.742 1 97.38 34 ALA B N 1
ATOM 1149 C CA . ALA B 1 34 ? -8.516 -17.203 -10.305 1 97.38 34 ALA B CA 1
ATOM 1150 C C . ALA B 1 34 ? -9.531 -16.109 -9.984 1 97.38 34 ALA B C 1
ATOM 1152 O O . ALA B 1 34 ? -10.344 -16.266 -9.07 1 97.38 34 ALA B O 1
ATOM 1153 N N . GLN B 1 35 ? -9.438 -15.016 -10.719 1 97.69 35 GLN B N 1
ATOM 1154 C CA . GLN B 1 35 ? -10.391 -13.93 -10.516 1 97.69 35 GLN B CA 1
ATOM 1155 C C . GLN B 1 35 ? -11.812 -14.391 -10.797 1 97.69 35 GLN B C 1
ATOM 1157 O O . GLN B 1 35 ? -12.727 -14.109 -10.016 1 97.69 35 GLN B O 1
ATOM 1162 N N . GLU B 1 36 ? -12 -15.086 -11.867 1 97.81 36 GLU B N 1
ATOM 1163 C CA . GLU B 1 36 ? -13.312 -15.57 -12.273 1 97.81 36 GLU B CA 1
ATOM 1164 C C . GLU B 1 36 ? -13.883 -16.547 -11.242 1 97.81 36 GLU B C 1
ATOM 1166 O O . GLU B 1 36 ? -15.094 -16.578 -11.023 1 97.81 36 GLU B O 1
ATOM 1171 N N . ALA B 1 37 ? -13.031 -17.25 -10.648 1 97.94 37 ALA B N 1
ATOM 1172 C CA . ALA B 1 37 ? -13.445 -18.234 -9.648 1 97.94 37 ALA B CA 1
ATOM 1173 C C . ALA B 1 37 ? -13.789 -17.562 -8.32 1 97.94 37 ALA B C 1
ATOM 1175 O O . ALA B 1 37 ? -14.266 -18.219 -7.391 1 97.94 37 ALA B O 1
ATOM 1176 N N . GLY B 1 38 ? -13.477 -16.281 -8.172 1 97.81 38 GLY B N 1
ATOM 1177 C CA . GLY B 1 38 ? -13.75 -15.57 -6.934 1 97.81 38 GLY B CA 1
ATOM 1178 C C . GLY B 1 38 ? -12.719 -15.828 -5.852 1 97.81 38 GLY B C 1
ATOM 1179 O O . GLY B 1 38 ? -12.984 -15.633 -4.668 1 97.81 38 GLY B O 1
ATOM 1180 N N . SER B 1 39 ? -11.516 -16.203 -6.234 1 97.81 39 SER B N 1
ATOM 1181 C CA . SER B 1 39 ? -10.484 -16.594 -5.281 1 97.81 39 SER B CA 1
ATOM 1182 C C . SER B 1 39 ? -9.922 -15.383 -4.547 1 97.81 39 SER B C 1
ATOM 1184 O O . SER B 1 39 ? -10 -14.258 -5.043 1 97.81 39 SER B O 1
ATOM 1186 N N . LYS B 1 40 ? -9.445 -15.695 -3.328 1 98.06 40 LYS B N 1
ATOM 1187 C CA . LYS B 1 40 ? -8.539 -14.734 -2.697 1 98.06 40 LYS B CA 1
ATOM 1188 C C . LYS B 1 40 ? -7.152 -14.797 -3.326 1 98.06 40 LYS B C 1
ATOM 1190 O O . LYS B 1 40 ? -6.551 -15.867 -3.416 1 98.06 40 LYS B O 1
ATOM 1195 N N . ILE B 1 41 ? -6.684 -13.594 -3.779 1 98.12 41 ILE B N 1
ATOM 1196 C CA . ILE B 1 41 ? -5.453 -13.555 -4.562 1 98.12 41 ILE B CA 1
ATOM 1197 C C . ILE B 1 41 ? -4.473 -12.562 -3.939 1 98.12 41 ILE B C 1
ATOM 1199 O O . ILE B 1 41 ? -4.867 -11.469 -3.529 1 98.12 41 ILE B O 1
ATOM 1203 N N . LEU B 1 42 ? -3.277 -12.93 -3.816 1 98.19 42 LEU B N 1
ATOM 1204 C CA . LEU B 1 42 ? -2.166 -12.031 -3.51 1 98.19 42 LEU B CA 1
ATOM 1205 C C . LEU B 1 42 ? -1.18 -11.969 -4.672 1 98.19 42 LEU B C 1
ATOM 1207 O O . LEU B 1 42 ? -0.632 -13 -5.082 1 98.19 42 LEU B O 1
ATOM 1211 N N . LEU B 1 43 ? -1.01 -10.742 -5.203 1 98.19 43 LEU B N 1
ATOM 1212 C CA . LEU B 1 43 ? 0.021 -10.5 -6.203 1 98.19 43 LEU B CA 1
ATOM 1213 C C . LEU B 1 43 ? 1.268 -9.898 -5.566 1 98.19 43 LEU B C 1
ATOM 1215 O O . LEU B 1 43 ? 1.175 -8.922 -4.816 1 98.19 43 LEU B O 1
ATOM 1219 N N . HIS B 1 44 ? 2.35 -10.469 -5.828 1 98.25 44 HIS B N 1
ATOM 1220 C CA . HIS B 1 44 ? 3.65 -9.961 -5.406 1 98.25 44 HIS B CA 1
ATOM 1221 C C . HIS B 1 44 ? 4.484 -9.523 -6.605 1 98.25 44 HIS B C 1
ATOM 1223 O O . HIS B 1 44 ? 5.016 -10.359 -7.34 1 98.25 44 HIS B O 1
ATOM 1229 N N . VAL B 1 45 ? 4.59 -8.211 -6.82 1 98.25 45 VAL B N 1
ATOM 1230 C CA . VAL B 1 45 ? 5.445 -7.676 -7.875 1 98.25 45 VAL B CA 1
ATOM 1231 C C . VAL B 1 45 ? 6.898 -7.668 -7.406 1 98.25 45 VAL B C 1
ATOM 1233 O O . VAL B 1 45 ? 7.246 -6.961 -6.457 1 98.25 45 VAL B O 1
ATOM 1236 N N . HIS B 1 46 ? 7.727 -8.406 -8.117 1 96.62 46 HIS B N 1
ATOM 1237 C CA . HIS B 1 46 ? 9.078 -8.656 -7.625 1 96.62 46 HIS B CA 1
ATOM 1238 C C . HIS B 1 46 ? 10.094 -8.602 -8.758 1 96.62 46 HIS B C 1
ATOM 1240 O O . HIS B 1 46 ? 9.719 -8.609 -9.938 1 96.62 46 HIS B O 1
ATOM 1246 N N . ALA B 1 47 ? 11.305 -8.445 -8.312 1 96.69 47 ALA B N 1
ATOM 1247 C CA . ALA B 1 47 ? 12.461 -8.555 -9.203 1 96.69 47 ALA B CA 1
ATOM 1248 C C . ALA B 1 47 ? 13.641 -9.203 -8.492 1 96.69 47 ALA B C 1
ATOM 1250 O O . ALA B 1 47 ? 13.812 -9.039 -7.281 1 96.69 47 ALA B O 1
ATOM 1251 N N . PRO B 1 48 ? 14.492 -9.977 -9.234 1 94.88 48 PRO B N 1
ATOM 1252 C CA . PRO B 1 48 ? 15.617 -10.664 -8.594 1 94.88 48 PRO B CA 1
ATOM 1253 C C . PRO B 1 48 ? 16.625 -9.695 -7.988 1 94.88 48 PRO B C 1
ATOM 1255 O O . PRO B 1 48 ? 17.328 -10.047 -7.031 1 94.88 48 PRO B O 1
ATOM 1258 N N . TRP B 1 49 ? 16.734 -8.5 -8.445 1 96.5 49 TRP B N 1
ATOM 1259 C CA . TRP B 1 49 ? 17.766 -7.551 -8.031 1 96.5 49 TRP B CA 1
ATOM 1260 C C . TRP B 1 49 ? 17.219 -6.59 -6.977 1 96.5 49 TRP B C 1
ATOM 1262 O O . TRP B 1 49 ? 17.906 -5.633 -6.598 1 96.5 49 TRP B O 1
ATOM 1272 N N . CYS B 1 50 ? 16.109 -6.848 -6.535 1 96.88 50 CYS B N 1
ATOM 1273 C CA . CYS B 1 50 ? 15.461 -5.898 -5.637 1 96.88 50 CYS B CA 1
ATOM 1274 C C . CYS B 1 50 ? 15.594 -6.348 -4.184 1 96.88 50 CYS B C 1
ATOM 1276 O O . CYS B 1 50 ? 14.945 -7.309 -3.766 1 96.88 50 CYS B O 1
ATOM 1278 N N . PRO B 1 51 ? 16.297 -5.707 -3.332 1 97.5 51 PRO B N 1
ATOM 1279 C CA . PRO B 1 51 ? 16.5 -6.121 -1.942 1 97.5 51 PRO B CA 1
ATOM 1280 C C . PRO B 1 51 ? 15.211 -6.098 -1.124 1 97.5 51 PRO B C 1
ATOM 1282 O O . PRO B 1 51 ? 14.984 -6.977 -0.288 1 97.5 51 PRO B O 1
ATOM 1285 N N . THR B 1 52 ? 14.391 -5.023 -1.354 1 97.56 52 THR B N 1
ATOM 1286 C CA . THR B 1 52 ? 13.117 -4.945 -0.644 1 97.56 52 THR B CA 1
ATOM 1287 C C . THR B 1 52 ? 12.219 -6.121 -1.019 1 97.56 52 THR B C 1
ATOM 1289 O O . THR B 1 52 ? 11.516 -6.664 -0.167 1 97.56 52 THR B O 1
ATOM 1292 N N . CYS B 1 53 ? 12.156 -6.516 -2.232 1 97.88 53 CYS B N 1
ATOM 1293 C CA . CYS B 1 53 ? 11.414 -7.691 -2.662 1 97.88 53 CYS B CA 1
ATOM 1294 C C . CYS B 1 53 ? 11.867 -8.938 -1.912 1 97.88 53 CYS B C 1
ATOM 1296 O O . CYS B 1 53 ? 11.047 -9.727 -1.452 1 97.88 53 CYS B O 1
ATOM 1298 N N . LYS B 1 54 ? 13.164 -9.023 -1.887 1 97.5 54 LYS B N 1
ATOM 1299 C CA . LYS B 1 54 ? 13.734 -10.172 -1.183 1 97.5 54 LYS B CA 1
ATOM 1300 C C . LYS B 1 54 ? 13.297 -10.195 0.278 1 97.5 54 LYS B C 1
ATOM 1302 O O . LYS B 1 54 ? 13 -11.258 0.825 1 97.5 54 LYS B O 1
ATOM 1307 N N . ALA B 1 55 ? 13.242 -9.07 0.882 1 97.69 55 ALA B N 1
ATOM 1308 C CA . ALA B 1 55 ? 12.836 -8.945 2.279 1 97.69 55 ALA B CA 1
ATOM 1309 C C . ALA B 1 55 ? 11.352 -9.281 2.447 1 97.69 55 ALA B C 1
ATOM 1311 O O . ALA B 1 55 ? 10.93 -9.727 3.518 1 97.69 55 ALA 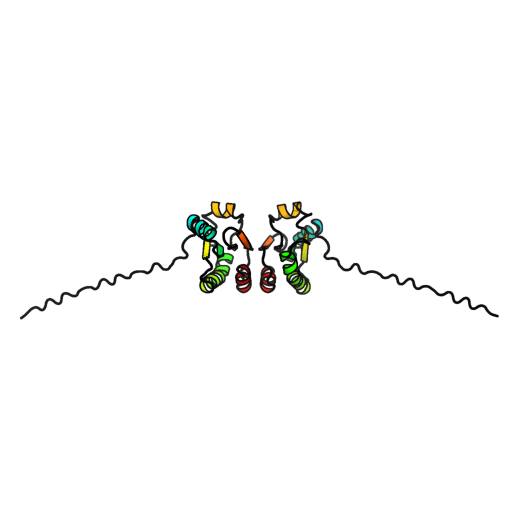B O 1
ATOM 1312 N N . GLN B 1 56 ? 10.555 -9.078 1.458 1 97.94 56 GLN B N 1
ATOM 1313 C CA . GLN B 1 56 ? 9.125 -9.352 1.507 1 97.94 56 GLN B CA 1
ATOM 1314 C C . GLN B 1 56 ? 8.836 -10.844 1.365 1 97.94 56 GLN B C 1
ATOM 1316 O O . GLN B 1 56 ? 7.844 -11.344 1.896 1 97.94 56 GLN B O 1
ATOM 1321 N N . GLU B 1 57 ? 9.664 -11.531 0.724 1 96.94 57 GLU B N 1
ATOM 1322 C CA . GLU B 1 57 ? 9.352 -12.875 0.235 1 96.94 57 GLU B CA 1
ATOM 1323 C C . GLU B 1 57 ? 9.094 -13.836 1.39 1 96.94 57 GLU B C 1
ATOM 1325 O O . GLU B 1 57 ? 8.148 -14.633 1.34 1 96.94 57 GLU B O 1
ATOM 1330 N N . PRO B 1 58 ? 9.906 -13.836 2.473 1 97.38 58 PRO B N 1
ATOM 1331 C CA . PRO B 1 58 ? 9.594 -14.75 3.568 1 97.38 58 PRO B CA 1
ATOM 1332 C C . PRO B 1 58 ? 8.18 -14.562 4.113 1 97.38 58 PRO B C 1
ATOM 1334 O O . PRO B 1 58 ? 7.496 -15.539 4.43 1 97.38 58 PRO B O 1
ATOM 1337 N N . GLY B 1 59 ? 7.758 -13.336 4.258 1 97.06 59 GLY B N 1
ATOM 1338 C CA . GLY B 1 59 ? 6.398 -13.062 4.695 1 97.06 59 GLY B CA 1
ATOM 1339 C C . GLY B 1 59 ? 5.348 -13.547 3.719 1 97.06 59 GLY B C 1
ATOM 1340 O O . GLY B 1 59 ? 4.332 -14.117 4.125 1 97.06 59 GLY B O 1
ATOM 1341 N N . VAL B 1 60 ? 5.594 -13.359 2.473 1 97.19 60 VAL B N 1
ATOM 1342 C CA . VAL B 1 60 ? 4.68 -13.805 1.427 1 97.19 60 VAL B CA 1
ATOM 1343 C C . VAL B 1 60 ? 4.574 -15.328 1.443 1 97.19 60 VAL B C 1
ATOM 1345 O O . VAL B 1 60 ? 3.475 -15.875 1.386 1 97.19 60 VAL B O 1
ATOM 1348 N N . ALA B 1 61 ? 5.73 -15.938 1.56 1 96.06 61 ALA B N 1
ATOM 1349 C CA . ALA B 1 61 ? 5.773 -17.391 1.6 1 96.06 61 ALA B CA 1
ATOM 1350 C C . ALA B 1 61 ? 5.008 -17.938 2.805 1 96.06 61 ALA B C 1
ATOM 1352 O O . ALA B 1 61 ? 4.309 -18.938 2.705 1 96.06 61 ALA B O 1
ATOM 1353 N N . MET B 1 62 ? 5.172 -17.266 3.861 1 96.62 62 MET B N 1
ATOM 1354 C CA . MET B 1 62 ? 4.469 -17.688 5.074 1 96.62 62 MET B CA 1
ATOM 1355 C C . MET B 1 62 ? 2.961 -17.578 4.891 1 96.62 62 MET B C 1
ATOM 1357 O O . MET B 1 62 ? 2.217 -18.469 5.293 1 96.62 62 MET B O 1
ATOM 1361 N N . LEU B 1 63 ? 2.5 -16.484 4.324 1 96.44 63 LEU B N 1
ATOM 1362 C CA . LEU B 1 63 ? 1.076 -16.312 4.059 1 96.44 63 LEU B CA 1
ATOM 1363 C C . LEU B 1 63 ? 0.552 -17.422 3.156 1 96.44 63 LEU B C 1
ATOM 1365 O O . LEU B 1 63 ? -0.533 -17.953 3.393 1 96.44 63 LEU B O 1
ATOM 1369 N N . GLU B 1 64 ? 1.29 -17.672 2.172 1 94.62 64 GLU B N 1
ATOM 1370 C CA . GLU B 1 64 ? 0.928 -18.719 1.222 1 94.62 64 GLU B CA 1
ATOM 1371 C C . GLU B 1 64 ? 0.805 -20.078 1.913 1 94.62 64 GLU B C 1
ATOM 1373 O O . GLU B 1 64 ? -0.141 -20.828 1.66 1 94.62 64 GLU B O 1
ATOM 1378 N N . ARG B 1 65 ? 1.701 -20.359 2.752 1 94.94 65 ARG B N 1
ATOM 1379 C CA . ARG B 1 65 ? 1.718 -21.625 3.48 1 94.94 65 ARG B CA 1
ATOM 1380 C C . ARG B 1 65 ? 0.559 -21.703 4.469 1 94.94 65 ARG B C 1
ATOM 1382 O O . ARG B 1 65 ? -0.085 -22.75 4.598 1 94.94 65 ARG B O 1
ATOM 1389 N N . ASP B 1 66 ? 0.272 -20.656 5.074 1 94.69 66 ASP B N 1
ATOM 1390 C CA . ASP B 1 66 ? -0.667 -20.625 6.191 1 94.69 66 ASP B CA 1
ATOM 1391 C C . ASP B 1 66 ? -2.109 -20.578 5.695 1 94.69 66 ASP B C 1
ATOM 1393 O O . ASP B 1 66 ? -3.037 -20.922 6.426 1 94.69 66 ASP B O 1
ATOM 1397 N N . ASP B 1 67 ? -2.367 -20.062 4.523 1 94.88 67 ASP B N 1
ATOM 1398 C CA . ASP B 1 67 ? -3.707 -19.953 3.951 1 94.88 67 ASP B CA 1
ATOM 1399 C C . ASP B 1 67 ? -3.785 -20.672 2.605 1 94.88 67 ASP B C 1
ATOM 1401 O O . ASP B 1 67 ? -3.578 -20.062 1.556 1 94.88 67 ASP B O 1
ATOM 1405 N N . PRO B 1 68 ? -4.207 -21.875 2.604 1 92.25 68 PRO B N 1
ATOM 1406 C CA . PRO B 1 68 ? -4.254 -22.656 1.365 1 92.25 68 PRO B CA 1
ATOM 1407 C C . PRO B 1 68 ? -5.246 -22.109 0.35 1 92.25 68 PRO B C 1
ATOM 1409 O O . PRO B 1 68 ? -5.184 -22.453 -0.833 1 92.25 68 PRO B O 1
ATOM 1412 N N . MET B 1 69 ? -6.129 -21.266 0.765 1 94.88 69 MET B N 1
ATOM 1413 C CA . MET B 1 69 ? -7.117 -20.688 -0.143 1 94.88 69 MET B CA 1
ATOM 1414 C C . MET B 1 69 ? -6.582 -19.422 -0.806 1 94.88 69 MET B C 1
ATOM 1416 O O . MET B 1 69 ? -7.184 -18.922 -1.755 1 94.88 69 MET B O 1
ATOM 1420 N N . LEU B 1 70 ? -5.551 -19 -0.326 1 96.81 70 LEU B N 1
ATOM 1421 C CA . LEU B 1 70 ? -4.91 -17.828 -0.907 1 96.81 70 LEU B CA 1
ATOM 1422 C C . LEU B 1 70 ? -4.066 -18.219 -2.117 1 96.81 70 LEU B C 1
ATOM 1424 O O . LEU B 1 70 ? -3.137 -19.016 -2 1 96.81 70 LEU B O 1
ATOM 1428 N N . LYS B 1 71 ? -4.371 -17.688 -3.223 1 96.75 71 LYS B N 1
ATOM 1429 C CA . LYS B 1 71 ? -3.547 -17.859 -4.414 1 96.75 71 LYS B CA 1
ATOM 1430 C C . LYS B 1 71 ? -2.502 -16.75 -4.531 1 96.75 71 LYS B C 1
ATOM 1432 O O . LYS B 1 71 ? -2.848 -15.57 -4.609 1 96.75 71 LYS B O 1
ATOM 1437 N N . VAL B 1 72 ? -1.314 -17.203 -4.578 1 97.19 72 VAL B N 1
ATOM 1438 C CA . VAL B 1 72 ? -0.228 -16.234 -4.633 1 97.19 72 VAL B CA 1
ATOM 1439 C C . VAL B 1 72 ? 0.424 -16.266 -6.012 1 97.19 72 VAL B C 1
ATOM 1441 O O . VAL B 1 72 ? 0.772 -17.328 -6.516 1 97.19 72 VAL B O 1
ATOM 1444 N N . PHE B 1 73 ? 0.507 -15.07 -6.621 1 97.06 73 PHE B N 1
ATOM 1445 C CA . PHE B 1 73 ? 1.208 -14.906 -7.891 1 97.06 73 PHE B CA 1
ATOM 1446 C C . PHE B 1 73 ? 2.393 -13.961 -7.734 1 97.06 73 PHE B C 1
ATOM 1448 O O . PHE B 1 73 ? 2.291 -12.938 -7.055 1 97.06 73 PHE B O 1
ATOM 1455 N N . ARG B 1 74 ? 3.447 -14.336 -8.297 1 96.44 74 ARG B N 1
ATOM 1456 C CA . ARG B 1 74 ? 4.621 -13.469 -8.367 1 96.44 74 ARG B CA 1
ATOM 1457 C C . ARG B 1 74 ? 4.793 -12.898 -9.773 1 96.44 74 ARG B C 1
ATOM 1459 O O . ARG B 1 74 ? 5.016 -13.648 -10.727 1 96.44 74 ARG B O 1
ATOM 1466 N N . VAL B 1 75 ? 4.684 -11.617 -9.859 1 96.94 75 VAL B N 1
ATOM 1467 C CA . VAL B 1 75 ? 4.781 -10.914 -11.133 1 96.94 75 VAL B CA 1
ATOM 1468 C C . VAL B 1 75 ? 6.18 -10.312 -11.281 1 96.94 75 VAL B C 1
ATOM 1470 O O . VAL B 1 75 ? 6.656 -9.609 -10.383 1 96.94 75 VAL B O 1
ATOM 1473 N N . ASP B 1 76 ? 6.785 -10.562 -12.422 1 96.19 76 ASP B N 1
ATOM 1474 C CA . ASP B 1 76 ? 8.125 -10.039 -12.656 1 96.19 76 ASP B CA 1
ATOM 1475 C C . ASP B 1 76 ? 8.078 -8.586 -13.117 1 96.19 76 ASP B C 1
ATOM 1477 O O . ASP B 1 76 ? 7.449 -8.266 -14.133 1 96.19 76 ASP B O 1
ATOM 1481 N N . PHE B 1 77 ? 8.734 -7.789 -12.391 1 97.31 77 PHE B N 1
ATOM 1482 C CA . PHE B 1 77 ? 8.703 -6.352 -12.633 1 97.31 77 PHE B CA 1
ATOM 1483 C C . PHE B 1 77 ? 9.344 -6.012 -13.969 1 97.31 77 PHE B C 1
ATOM 1485 O O . PHE B 1 77 ? 8.93 -5.062 -14.641 1 97.31 77 PHE B O 1
ATOM 1492 N N . ASP B 1 78 ? 10.273 -6.773 -14.43 1 96.62 78 ASP B N 1
ATOM 1493 C CA . ASP B 1 78 ? 11.078 -6.426 -15.602 1 96.62 78 ASP B CA 1
ATOM 1494 C C . ASP B 1 78 ? 10.43 -6.934 -16.891 1 96.62 78 ASP B C 1
ATOM 1496 O O . ASP B 1 78 ? 10.438 -6.242 -17.906 1 96.62 78 ASP B O 1
ATOM 1500 N N . SER B 1 79 ? 9.812 -8.023 -16.891 1 95.31 79 SER B N 1
ATOM 1501 C CA . SER B 1 79 ? 9.445 -8.68 -18.141 1 95.31 79 SER B CA 1
ATOM 1502 C C . SER B 1 79 ? 7.934 -8.641 -18.359 1 95.31 79 SER B C 1
ATOM 1504 O O . SER B 1 79 ? 7.453 -8.938 -19.453 1 95.31 79 SER B O 1
ATOM 1506 N N . GLN B 1 80 ? 7.16 -8.312 -17.328 1 95.31 80 GLN B N 1
ATOM 1507 C CA . GLN B 1 80 ? 5.711 -8.352 -17.453 1 95.31 80 GLN B CA 1
ATOM 1508 C C . GLN B 1 80 ? 5.105 -6.961 -17.328 1 95.31 80 GLN B C 1
ATOM 1510 O O . GLN B 1 80 ? 4.18 -6.75 -16.547 1 95.31 80 GLN B O 1
ATOM 1515 N N . LYS B 1 81 ? 5.535 -6.098 -18.219 1 95.5 81 LYS B N 1
ATOM 1516 C CA . LYS B 1 81 ? 5.195 -4.68 -18.156 1 95.5 81 LYS B CA 1
ATOM 1517 C C . LYS B 1 81 ? 3.723 -4.449 -18.484 1 95.5 81 LYS B C 1
ATOM 1519 O O . LYS B 1 81 ? 3.104 -3.518 -17.969 1 95.5 81 LYS B O 1
ATOM 1524 N N . ASP B 1 82 ? 3.199 -5.238 -19.328 1 94.81 82 ASP B N 1
ATOM 1525 C CA . ASP B 1 82 ? 1.791 -5.105 -19.688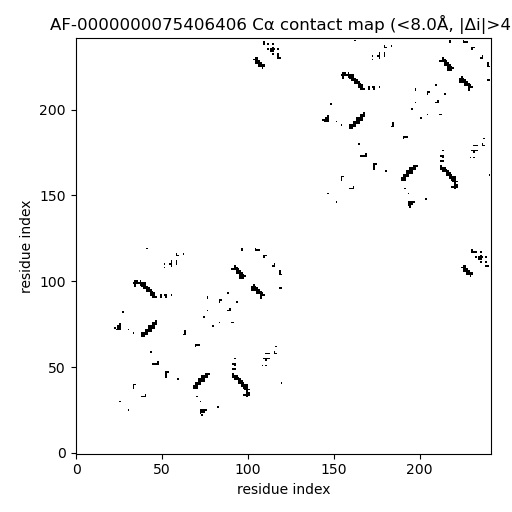 1 94.81 82 ASP B CA 1
ATOM 1526 C C . ASP B 1 82 ? 0.89 -5.312 -18.469 1 94.81 82 ASP B C 1
ATOM 1528 O O . ASP B 1 82 ? -0.076 -4.57 -18.281 1 94.81 82 ASP B O 1
ATOM 1532 N N . VAL B 1 83 ? 1.198 -6.262 -17.641 1 95 83 VAL B N 1
ATOM 1533 C CA . VAL B 1 83 ? 0.447 -6.547 -16.422 1 95 83 VAL B CA 1
ATOM 1534 C C . VAL B 1 83 ? 0.582 -5.379 -15.453 1 95 83 VAL B C 1
ATOM 1536 O O . VAL B 1 83 ? -0.401 -4.957 -14.836 1 95 83 VAL B O 1
ATOM 1539 N N . LEU B 1 84 ? 1.749 -4.859 -15.336 1 96.75 84 LEU B N 1
ATOM 1540 C CA . LEU B 1 84 ? 2.01 -3.752 -14.422 1 96.75 84 LEU B CA 1
ATOM 1541 C C . LEU B 1 84 ? 1.185 -2.527 -14.805 1 96.75 84 LEU B C 1
ATOM 1543 O O . LEU B 1 84 ? 0.605 -1.87 -13.938 1 96.75 84 LEU B O 1
ATOM 1547 N N . ARG B 1 85 ? 1.158 -2.271 -16.062 1 96.19 85 ARG B N 1
ATOM 1548 C CA . ARG B 1 85 ? 0.383 -1.133 -16.547 1 96.19 85 ARG B CA 1
ATOM 1549 C C . ARG B 1 85 ? -1.097 -1.299 -16.219 1 96.19 85 ARG B C 1
ATOM 1551 O O . ARG B 1 85 ? -1.743 -0.358 -15.75 1 96.19 85 ARG B O 1
ATOM 1558 N N . GLU B 1 86 ? -1.62 -2.473 -16.406 1 95.5 86 GLU B N 1
ATOM 1559 C CA . GLU B 1 86 ? -3.025 -2.762 -16.141 1 95.5 86 GLU B CA 1
ATOM 1560 C C . GLU B 1 86 ? -3.354 -2.596 -14.664 1 95.5 86 GLU B C 1
ATOM 1562 O O . GLU B 1 86 ? -4.434 -2.123 -14.312 1 95.5 86 GLU B O 1
ATOM 1567 N N . LEU B 1 87 ? -2.428 -2.91 -13.875 1 96.25 87 LEU B N 1
ATOM 1568 C CA . LEU B 1 87 ? -2.652 -2.891 -12.43 1 96.25 87 LEU B CA 1
ATOM 1569 C C . LEU B 1 87 ? -2.201 -1.566 -11.828 1 96.25 87 LEU B C 1
ATOM 1571 O O . LEU B 1 87 ? -2.223 -1.396 -10.609 1 96.25 87 LEU B O 1
ATOM 1575 N N . LYS B 1 88 ? -1.666 -0.656 -12.672 1 95.81 88 LYS B N 1
ATOM 1576 C CA . LYS B 1 88 ? -1.201 0.662 -12.25 1 95.81 88 LYS B CA 1
ATOM 1577 C C . LYS B 1 88 ? -0.092 0.543 -11.203 1 95.81 88 LYS B C 1
ATOM 1579 O O . LYS B 1 88 ? -0.139 1.2 -10.164 1 95.81 88 LYS B O 1
ATOM 1584 N N . VAL B 1 89 ? 0.824 -0.357 -11.516 1 97.31 89 VAL B N 1
ATOM 1585 C CA . VAL B 1 89 ? 1.992 -0.568 -10.664 1 97.31 89 VAL B CA 1
ATOM 1586 C C . VAL B 1 89 ? 3.193 0.176 -11.25 1 97.31 89 VAL B C 1
ATOM 1588 O O . VAL B 1 89 ? 3.52 0.018 -12.422 1 97.31 89 VAL B O 1
ATOM 1591 N N . SER B 1 90 ? 3.844 0.949 -10.391 1 95.38 90 SER B N 1
ATOM 1592 C CA . SER B 1 90 ? 5 1.703 -10.867 1 95.38 90 SER B CA 1
ATOM 1593 C C . SER B 1 90 ? 6.254 1.342 -10.078 1 95.38 90 SER B C 1
ATOM 1595 O O . SER B 1 90 ? 7.332 1.883 -10.336 1 95.38 90 SER B O 1
ATOM 1597 N N . ALA B 1 91 ? 6.148 0.51 -9.141 1 96.5 91 ALA B N 1
ATOM 1598 C CA . ALA B 1 91 ? 7.301 0.161 -8.312 1 96.5 91 ALA B CA 1
ATOM 1599 C C . ALA B 1 91 ? 7.32 -1.331 -7.996 1 96.5 91 ALA B C 1
ATOM 1601 O O . ALA B 1 91 ? 6.27 -1.938 -7.777 1 96.5 91 ALA B O 1
ATOM 1602 N N . GLN B 1 92 ? 8.523 -1.827 -7.977 1 96.75 92 GLN B N 1
ATOM 1603 C CA . GLN B 1 92 ? 8.672 -3.174 -7.434 1 96.75 92 GLN B CA 1
ATOM 1604 C C . GLN B 1 92 ? 8.258 -3.221 -5.965 1 96.75 92 GLN B C 1
ATOM 1606 O O . GLN B 1 92 ? 7.867 -2.203 -5.391 1 96.75 92 GLN B O 1
ATOM 1611 N N . SER B 1 93 ? 8.258 -4.363 -5.359 1 98.12 93 SER B N 1
ATOM 1612 C CA . SER B 1 93 ? 7.898 -4.551 -3.957 1 98.12 93 SER B CA 1
ATOM 1613 C C . SER B 1 93 ? 6.453 -4.141 -3.695 1 98.12 93 SER B C 1
ATOM 1615 O O . SER B 1 93 ? 6.125 -3.67 -2.604 1 98.12 93 SER B O 1
ATOM 1617 N N . THR B 1 94 ? 5.621 -4.121 -4.688 1 98.62 94 THR B N 1
ATOM 1618 C CA . THR B 1 94 ? 4.191 -3.867 -4.551 1 98.62 94 THR B CA 1
ATOM 1619 C C . THR B 1 94 ? 3.426 -5.172 -4.352 1 98.62 94 THR B C 1
ATOM 1621 O O . THR B 1 94 ? 3.65 -6.148 -5.07 1 98.62 94 THR B O 1
ATOM 1624 N N . LEU B 1 95 ? 2.598 -5.195 -3.361 1 98.62 95 LEU B N 1
ATOM 1625 C CA . LEU B 1 95 ? 1.68 -6.297 -3.09 1 98.62 95 LEU B CA 1
ATOM 1626 C C . LEU B 1 95 ? 0.231 -5.852 -3.256 1 98.62 95 LEU B C 1
ATOM 1628 O O . LEU B 1 95 ? -0.153 -4.781 -2.775 1 98.62 95 LEU B O 1
ATOM 1632 N N . ILE B 1 96 ? -0.546 -6.648 -3.918 1 98.56 96 ILE B N 1
ATOM 1633 C CA . ILE B 1 96 ? -1.947 -6.332 -4.164 1 98.56 96 ILE B CA 1
ATOM 1634 C C . ILE B 1 96 ? -2.822 -7.523 -3.789 1 98.56 96 ILE B C 1
ATOM 1636 O O . ILE B 1 96 ? -2.506 -8.664 -4.129 1 98.56 96 ILE B O 1
ATOM 1640 N N . VAL B 1 97 ? -3.9 -7.27 -3.133 1 98.62 97 VAL B N 1
ATOM 1641 C CA . VAL B 1 97 ? -4.84 -8.328 -2.764 1 98.62 97 VAL B CA 1
ATOM 1642 C C . VAL B 1 97 ? -6.16 -8.125 -3.502 1 98.62 97 VAL B C 1
ATOM 1644 O O . VAL B 1 97 ? -6.66 -7.004 -3.594 1 98.62 97 VAL B O 1
ATOM 1647 N N . PHE B 1 98 ? -6.664 -9.219 -4.02 1 98.31 98 PHE B N 1
ATOM 1648 C CA . PHE B 1 98 ? -7.969 -9.25 -4.672 1 98.31 98 PHE B CA 1
ATOM 1649 C C . PHE B 1 98 ? -8.883 -10.266 -3.998 1 98.31 98 PHE B C 1
ATOM 1651 O O . PHE B 1 98 ? -8.414 -11.273 -3.467 1 98.31 98 PHE B O 1
ATOM 1658 N N . LYS B 1 99 ? -10.086 -10 -4.023 1 98 99 LYS B N 1
ATOM 1659 C CA . LYS B 1 99 ? -11.172 -10.984 -3.928 1 98 99 LYS B CA 1
ATOM 1660 C C . LYS B 1 99 ? -11.93 -11.086 -5.242 1 98 99 LYS B C 1
ATOM 1662 O O . LYS B 1 99 ? -12.766 -10.234 -5.551 1 98 99 LYS B O 1
ATOM 1667 N N . GLY B 1 100 ? -11.625 -12.172 -5.926 1 97.81 100 GLY B N 1
ATOM 1668 C CA . GLY B 1 100 ? -12.055 -12.188 -7.312 1 97.81 100 GLY B CA 1
ATOM 1669 C C . GLY B 1 100 ? -11.5 -11.039 -8.125 1 97.81 100 GLY B C 1
ATOM 1670 O O . GLY B 1 100 ? -10.289 -10.805 -8.125 1 97.81 100 GLY B O 1
ATOM 1671 N N . LYS B 1 101 ? -12.391 -10.297 -8.727 1 97.81 101 LYS B N 1
ATOM 1672 C CA . LYS B 1 101 ? -11.953 -9.211 -9.602 1 97.81 101 LYS B CA 1
ATOM 1673 C C . LYS B 1 101 ? -11.805 -7.906 -8.828 1 97.81 101 LYS B C 1
ATOM 1675 O O . LYS B 1 101 ? -11.312 -6.914 -9.359 1 97.81 101 LYS B O 1
ATOM 1680 N N . MET B 1 102 ? -12.164 -7.922 -7.551 1 97.5 102 MET B N 1
ATOM 1681 C CA . MET B 1 102 ? -12.172 -6.695 -6.758 1 97.5 102 MET B CA 1
ATOM 1682 C C . MET B 1 102 ? -10.867 -6.551 -5.977 1 97.5 102 MET B C 1
ATOM 1684 O O . MET B 1 102 ? -10.523 -7.414 -5.168 1 97.5 102 MET B O 1
ATOM 1688 N N . GLU B 1 103 ? -10.18 -5.469 -6.238 1 98 103 GLU B N 1
ATOM 1689 C CA . GLU B 1 103 ? -9.031 -5.156 -5.391 1 98 103 GLU B CA 1
ATOM 1690 C C . GLU B 1 103 ? -9.477 -4.699 -4.004 1 98 103 GLU B C 1
ATOM 1692 O O . GLU B 1 103 ? -10.32 -3.812 -3.881 1 98 103 GLU B O 1
ATOM 1697 N N . THR B 1 104 ? -8.867 -5.312 -2.979 1 97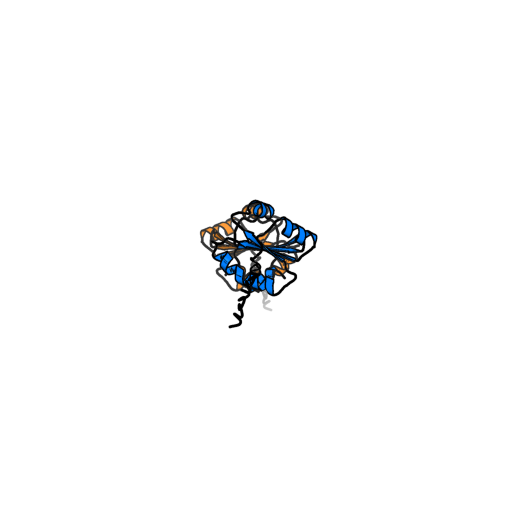 104 THR B N 1
ATOM 1698 C CA . THR B 1 104 ? -9.281 -4.969 -1.623 1 97 104 THR B CA 1
ATOM 1699 C C . THR B 1 104 ? -8.219 -4.125 -0.928 1 97 104 THR B C 1
ATOM 1701 O O . THR B 1 104 ? -8.539 -3.293 -0.077 1 97 104 THR B O 1
ATOM 1704 N N . SER B 1 105 ? -6.961 -4.312 -1.224 1 97.88 105 SER B N 1
ATOM 1705 C CA . SER B 1 105 ? -5.863 -3.598 -0.582 1 97.88 105 SER B CA 1
ATOM 1706 C C . SER B 1 105 ? -4.578 -3.707 -1.396 1 97.88 105 SER B C 1
ATOM 1708 O O . SER B 1 105 ? -4.457 -4.582 -2.26 1 97.88 105 SER B O 1
ATOM 1710 N N . ARG B 1 106 ? -3.656 -2.814 -1.14 1 98 106 ARG B N 1
ATOM 1711 C CA . ARG B 1 106 ? -2.326 -2.875 -1.735 1 98 106 ARG B CA 1
ATOM 1712 C C . ARG B 1 106 ? -1.306 -2.141 -0.873 1 98 106 ARG B C 1
ATOM 1714 O O . ARG B 1 106 ? -1.672 -1.3 -0.049 1 98 106 ARG B O 1
ATOM 1721 N N . MET B 1 107 ? -0.092 -2.486 -1.01 1 97.88 107 MET B N 1
ATOM 1722 C CA . MET B 1 107 ? 0.984 -1.787 -0.315 1 97.88 107 MET B CA 1
ATOM 1723 C C . MET B 1 107 ? 2.285 -1.867 -1.106 1 97.88 107 MET B C 1
ATOM 1725 O O . MET B 1 107 ? 2.521 -2.84 -1.825 1 97.88 107 MET B O 1
ATOM 1729 N N . THR B 1 108 ? 3.092 -0.919 -0.964 1 98 108 THR B N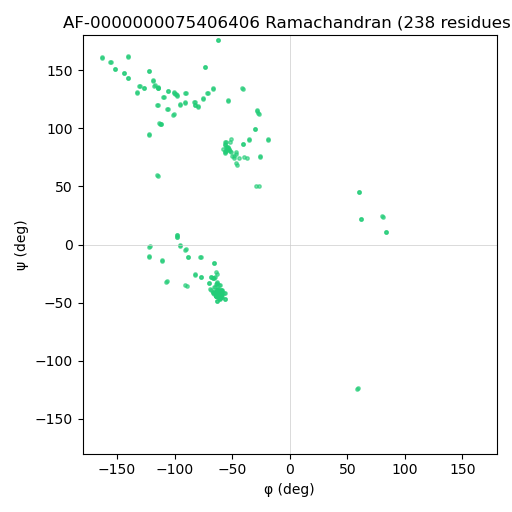 1
ATOM 1730 C CA . THR B 1 108 ? 4.398 -0.809 -1.607 1 98 108 THR B CA 1
ATOM 1731 C C . THR B 1 108 ? 5.469 -0.42 -0.592 1 98 108 THR B C 1
ATOM 1733 O O . THR B 1 108 ? 5.27 0.498 0.206 1 98 108 THR B O 1
ATOM 1736 N N . GLY B 1 109 ? 6.594 -1.141 -0.567 1 97.19 109 GLY B N 1
ATOM 1737 C CA . GLY B 1 109 ? 7.746 -0.74 0.226 1 97.19 109 GLY B CA 1
ATOM 1738 C C . GLY B 1 109 ? 7.652 -1.18 1.676 1 97.19 109 GLY B C 1
ATOM 1739 O O . GLY B 1 109 ? 8.453 -0.752 2.512 1 97.19 109 GLY B O 1
ATOM 1740 N N . VAL B 1 110 ? 6.691 -2.027 1.978 1 96.88 110 VAL B N 1
ATOM 1741 C CA . VAL B 1 110 ? 6.512 -2.529 3.336 1 96.88 110 VAL B CA 1
ATOM 1742 C C . VAL B 1 110 ? 6.984 -3.979 3.418 1 96.88 110 VAL B C 1
ATOM 1744 O O . VAL B 1 110 ? 6.582 -4.816 2.605 1 96.88 110 VAL B O 1
ATOM 1747 N N . THR B 1 111 ? 7.801 -4.25 4.453 1 96.69 111 THR B N 1
ATOM 1748 C CA . THR B 1 111 ? 8.422 -5.57 4.473 1 96.69 111 THR B CA 1
ATOM 1749 C C . THR B 1 111 ? 8.078 -6.312 5.758 1 96.69 111 THR B C 1
ATOM 1751 O O . THR B 1 111 ? 8.312 -7.52 5.863 1 96.69 111 THR B O 1
ATOM 1754 N N . GLU B 1 112 ? 7.5 -5.66 6.715 1 95.81 112 GLU B N 1
ATOM 1755 C CA . GLU B 1 112 ? 7.238 -6.273 8.016 1 95.81 112 GLU B CA 1
ATOM 1756 C C . GLU B 1 112 ? 6.211 -7.395 7.898 1 95.81 112 GLU B C 1
ATOM 1758 O O . GLU B 1 112 ? 5.109 -7.188 7.387 1 95.81 112 GLU B O 1
ATOM 1763 N N . PRO B 1 113 ? 6.496 -8.523 8.523 1 94.81 113 PRO B N 1
ATOM 1764 C CA . PRO B 1 113 ? 5.617 -9.68 8.352 1 94.81 113 PRO B CA 1
ATOM 1765 C C . PRO B 1 113 ? 4.203 -9.43 8.875 1 94.81 113 PRO B C 1
ATOM 1767 O O . PRO B 1 113 ? 3.227 -9.852 8.25 1 94.81 113 PRO B O 1
ATOM 1770 N N . MET B 1 114 ? 4.082 -8.812 9.945 1 92.94 114 MET B N 1
ATOM 1771 C CA . MET B 1 114 ? 2.758 -8.562 10.508 1 92.94 114 MET B CA 1
ATOM 1772 C C . MET B 1 114 ? 1.952 -7.633 9.609 1 92.94 114 MET B C 1
ATOM 1774 O O . MET B 1 114 ? 0.732 -7.766 9.5 1 92.94 114 MET B O 1
ATOM 1778 N N . ALA B 1 115 ? 2.617 -6.711 9.031 1 96 115 ALA B N 1
ATOM 1779 C CA . ALA B 1 115 ? 1.951 -5.82 8.086 1 96 115 ALA B CA 1
ATOM 1780 C C . ALA B 1 115 ? 1.497 -6.582 6.844 1 96 115 ALA B C 1
ATOM 1782 O O . ALA B 1 115 ? 0.402 -6.348 6.328 1 96 115 ALA B O 1
ATOM 1783 N N . LEU B 1 116 ? 2.361 -7.48 6.395 1 96.88 116 LEU B N 1
ATOM 1784 C CA . LEU B 1 116 ? 1.979 -8.305 5.258 1 96.88 116 LEU B CA 1
ATOM 1785 C C . LEU B 1 116 ? 0.751 -9.148 5.586 1 9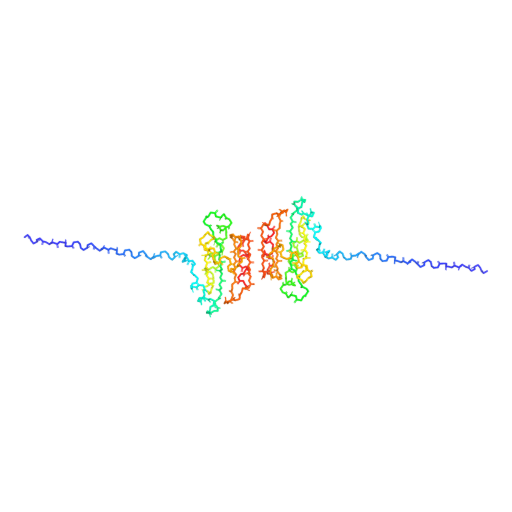6.88 116 LEU B C 1
ATOM 1787 O O . LEU B 1 116 ? -0.15 -9.289 4.758 1 96.88 116 LEU B O 1
ATOM 1791 N N . ALA B 1 117 ? 0.751 -9.672 6.773 1 95.62 117 ALA B N 1
ATOM 1792 C CA . ALA B 1 117 ? -0.391 -10.477 7.199 1 95.62 117 ALA B CA 1
ATOM 1793 C C . ALA B 1 117 ? -1.667 -9.641 7.234 1 95.62 117 ALA B C 1
ATOM 1795 O O . ALA B 1 117 ? -2.744 -10.125 6.875 1 95.62 117 ALA B O 1
ATOM 1796 N N . ALA B 1 118 ? -1.555 -8.422 7.648 1 95 118 ALA B N 1
ATOM 1797 C CA . ALA B 1 118 ? -2.705 -7.523 7.738 1 95 118 ALA B CA 1
ATOM 1798 C C . ALA B 1 118 ? -3.256 -7.191 6.355 1 95 118 ALA B C 1
ATOM 1800 O O . ALA B 1 118 ? -4.438 -6.875 6.211 1 95 118 ALA B O 1
ATOM 1801 N N . LEU B 1 119 ? -2.432 -7.203 5.363 1 94.94 119 LEU B N 1
ATOM 1802 C CA . LEU B 1 119 ? -2.811 -6.902 3.988 1 94.94 119 LEU B CA 1
ATOM 1803 C C . LEU B 1 119 ? -3.855 -7.891 3.482 1 94.94 119 LEU B C 1
ATOM 1805 O O . LEU B 1 119 ? -4.73 -7.527 2.695 1 94.94 119 LEU B O 1
ATOM 1809 N N . VAL B 1 120 ? -3.754 -9.164 3.924 1 93.19 120 VAL B N 1
ATOM 1810 C CA . VAL B 1 120 ? -4.602 -10.203 3.357 1 93.19 120 VAL B CA 1
ATOM 1811 C C . VAL B 1 120 ? -5.801 -10.445 4.27 1 93.19 120 VAL B C 1
ATOM 1813 O O . VAL B 1 120 ? -6.535 -11.422 4.098 1 93.19 120 VAL B O 1
ATOM 1816 N N . LYS B 1 121 ? -6.07 -9.711 5.324 1 82.56 121 LYS B N 1
ATOM 1817 C CA . LYS B 1 121 ? -7.215 -9.906 6.211 1 82.56 121 LYS B CA 1
ATOM 1818 C C . LYS B 1 121 ? -8.43 -9.125 5.719 1 82.56 121 LYS B C 1
ATOM 1820 O O . LYS B 1 121 ? -8.289 -8.086 5.078 1 82.56 121 LYS B O 1
#

Sequence (242 aa):
MNKILIAAATCAGLVFSLPALAAEAFTKAAFMQAQEAGSKILLHVHAPWCPTCKAQEPGVAMLERDDPMLKVFRVDFDSQKDVLRELKVSAQSTLIVFKGKMETSRMTGVTEPMALAALVKMNKILIAAATCAGLVFSLPALAAEAFTKAAFMQAQEAGSKILLHVHAPWCPTCKAQEPGVAMLERDDPMLKVFRVDFDSQKDVLRELKVSAQSTLIVFKGKMETSRMTGVTEPMALAALVK

Secondary structure (DSSP, 8-state):
---------------------------HHHHHHHHHTT-EEEEEEE-TT-HHHHHHHHHHHHHHHH-TTEEEEEEETTT-HHHHHHTT--SSSEEEEEETTEEEEEEES---HHHHHHHT-/------------------------B--HHHHHHHHHTT-EEEEEEE-TT-HHHHHHHHHHHHHHHH-TTEEEEEEETTT-HHHHHHTT--SSSEEEEEETTEEEEEEES---HHHHHHHT-

Nearest PDB structures (foldseek):
  5ykw-assembly1_A  TM=8.897E-01  e=7.114E-07  Saccharomyces cerevisiae S288C
  5jy5-assembly2_B  TM=9.032E-01  e=1.202E-06  Cryptococcus neoformans H99
  4j57-assembly1_F  TM=8.934E-01  e=1.464E-06  Plasmodium falciparum 3D7
  1m7t-assembly1_A  TM=8.705E-01  e=9.875E-07  unclassified
  3hhv-assembly1_A-2  TM=8.989E-01  e=2.641E-06  Saccharolobus solfataricus

Radius of gyration: 28.29 Å; Cα contacts (8 Å, |Δi|>4): 367; chains: 2; bounding box: 56×131×74 Å

Foldseek 3Di:
DPPPPPPPPPPPPPPPPPPPPPLPADDPVVVLVCLVVQAKEKEAEAEPPDVLSVLQVVLVVVVCVVDVRYHYHYYYPPPPVVVCVVVVHDDHRKMWIDRRPRTDAIDHSDRDNVVVVVRRD/DPPPPPPPPPPPPPPPPPPPPPLPADDPVVVLVCLVVQAKEKEAEAEPPDVLSVLQVVLVVVVCVVDVRYHYHYYYPPPPVVVCVVVVHDDHRKMWIDRRPRTDAIDHSDRDNVVSVVRRD

pLDDT: mean 86.43, std 19.65, range [39.72, 98.62]